Protein AF-A0A956WI44-F1 (afdb_monomer_lite)

Foldseek 3Di:
DDDDDDPDDDDDDDDDDDDDDDDDPPPDPPPDDPDPDVVLVVVLVVLVVLLVVLVVLLVLLVQLPDPDHPLVVVLVVLVVVLVVLVVVLVVLVPQAADAADFADQQWKADWDWDPPPQTKTWIDGVPWIWIWTFDDDPPPPDDPDDGGQTDTPGTFLLVRDDPPPDPVCSVVNRVLLVVQVSVLRVVQNVCVVVVHDDDDTDGPRLQFPQDPPRSGTAGNVRDDPVVVVSVVSSVVSVVVSVVSVVVSVVSNVVSVVSNVCNVVSVVSSVVSVVVSVVSVVD

Radius of gyration: 38.82 Å; chains: 1; bounding box: 103×48×83 Å

Secondary structure (DSSP, 8-state):
--------PPPPPP-PPPPPPPPPTT-----PPPPPPHHHHHHHHHHHHHHHHHHHHHHHHHHHHSSS-HHHHHHHHHHHHHHHHHHHHHHHHH-PPPPP-PPP-PBEEEEEEE-SSSPEEEEEETTEEEEEEE---TT-SSS--PPPPEEEEE--GGGG--TTS-HHHHHHHHHHHHHHHHHHHHHHHHHHHHTPPPPS--BGGGGGEEPTTTSSEE-TTS--HHHHHHHHHHHHHHHHHHHHHHHHHHHHHHHHHHHHHHHHHHHHHHHHHHHHHHHHH-

Sequence (282 aa):
MVWKRLFGKPEAPAETAPPAPQPDASGIVRRQRPAADPAMQQRLDTLRRRHAMAAYDLERAESARQPENPWQERIALLSNSLATIESDLQVLEVIPPLTPLPLPETLLTDVTVSLEEPVSVAFSIGPEPFHWEEEIDWDQRGGPVVRGQLRQISGDAAHLLPPDVPPDRRDALQRHLAESVTVLAADLRDRALEGEPLPAQITLADLARPCPVCGDWRDWLGHCAACAQRAWQRQNLRQEALRLEKEREDLEEDRSKWSERLTVARKRYADIEADLAAVETE

pLDDT: mean 87.0, std 17.96, range [32.28, 98.69]

Structure (mmCIF, N/CA/C/O backbone):
data_AF-A0A956WI44-F1
#
_entry.id   AF-A0A956WI44-F1
#
loop_
_atom_site.group_PDB
_atom_site.id
_atom_site.type_symbol
_atom_site.label_atom_id
_atom_site.label_alt_id
_atom_site.label_comp_id
_atom_site.label_asym_id
_atom_site.label_entity_id
_atom_site.label_seq_id
_atom_site.pdbx_PDB_ins_code
_atom_site.Cartn_x
_atom_site.Cartn_y
_atom_site.Cartn_z
_atom_site.occupancy
_atom_site.B_iso_or_equiv
_atom_site.auth_seq_id
_atom_site.auth_comp_id
_atom_site.auth_asym_id
_atom_site.auth_atom_id
_atom_site.pdbx_PDB_model_num
ATOM 1 N N . MET A 1 1 ? 31.338 3.127 -0.977 1.00 39.53 1 MET A N 1
ATOM 2 C CA . MET A 1 1 ? 32.287 3.323 -2.099 1.00 39.53 1 MET A CA 1
ATOM 3 C C . MET A 1 1 ? 31.667 4.371 -3.027 1.00 39.53 1 MET A C 1
ATOM 5 O O . MET A 1 1 ? 30.775 4.030 -3.777 1.00 39.53 1 MET A O 1
ATOM 9 N N . VAL A 1 2 ? 31.751 5.676 -2.749 1.00 33.22 2 VAL A N 1
ATOM 10 C CA . VAL A 1 2 ? 32.880 6.631 -2.875 1.00 33.22 2 VAL A CA 1
ATOM 11 C C . VAL A 1 2 ? 33.275 6.903 -4.335 1.00 33.22 2 VAL A C 1
ATOM 13 O O . VAL A 1 2 ? 34.301 6.427 -4.794 1.00 33.22 2 VAL A O 1
ATOM 16 N N . TRP A 1 3 ? 32.472 7.710 -5.038 1.00 32.28 3 TRP A N 1
ATOM 17 C CA . TRP A 1 3 ? 32.835 8.398 -6.289 1.00 32.28 3 TRP A CA 1
ATOM 18 C C . TRP A 1 3 ? 32.557 9.900 -6.121 1.00 32.28 3 TRP A C 1
ATOM 20 O O . TRP A 1 3 ? 31.538 10.426 -6.554 1.00 32.28 3 TRP A O 1
ATOM 30 N N . LYS A 1 4 ? 33.434 10.586 -5.383 1.00 41.66 4 LYS A N 1
ATOM 31 C CA . LYS A 1 4 ? 33.568 12.052 -5.344 1.00 41.66 4 LYS A CA 1
ATOM 32 C C . LYS A 1 4 ? 34.901 12.368 -4.664 1.00 41.66 4 LYS A C 1
ATOM 34 O O . LYS A 1 4 ? 35.093 11.935 -3.532 1.00 41.66 4 LYS A O 1
ATOM 39 N N . ARG A 1 5 ? 35.749 13.142 -5.357 1.00 46.59 5 ARG A N 1
ATOM 40 C CA . ARG A 1 5 ? 37.071 13.719 -4.990 1.00 46.59 5 ARG A CA 1
ATOM 41 C C . ARG A 1 5 ? 38.232 13.180 -5.832 1.00 46.59 5 ARG A C 1
ATOM 43 O O . ARG A 1 5 ? 39.034 12.407 -5.336 1.00 46.59 5 ARG A O 1
ATOM 50 N N . LEU A 1 6 ? 38.362 13.677 -7.061 1.00 40.09 6 LEU A N 1
ATOM 51 C CA . LEU A 1 6 ? 39.643 13.754 -7.780 1.00 40.09 6 LEU A CA 1
ATOM 52 C C . LEU A 1 6 ? 39.671 15.030 -8.648 1.00 40.09 6 LEU A C 1
ATOM 54 O O . LEU A 1 6 ? 39.832 14.978 -9.858 1.00 40.09 6 LEU A O 1
ATOM 58 N N . PHE A 1 7 ? 39.478 16.193 -8.020 1.00 48.03 7 PHE A N 1
ATOM 59 C CA . PHE A 1 7 ? 39.952 17.475 -8.555 1.00 48.03 7 PHE A CA 1
ATOM 60 C C . PHE A 1 7 ? 41.103 17.935 -7.661 1.00 48.03 7 PHE A C 1
ATOM 62 O O . PHE A 1 7 ? 40.906 18.667 -6.694 1.00 48.03 7 PHE A O 1
ATOM 69 N N . GLY A 1 8 ? 42.297 17.425 -7.956 1.00 33.78 8 GLY A N 1
ATOM 70 C CA . GLY A 1 8 ? 43.565 17.907 -7.424 1.00 33.78 8 GLY A CA 1
ATOM 71 C C . GLY A 1 8 ? 44.389 18.442 -8.587 1.00 33.78 8 GLY A C 1
ATOM 72 O O . GLY A 1 8 ? 44.705 17.696 -9.507 1.00 33.78 8 GLY A O 1
ATOM 73 N N . LYS A 1 9 ? 44.685 19.742 -8.561 1.00 39.50 9 LYS A N 1
ATOM 74 C CA . LYS A 1 9 ? 45.677 20.402 -9.421 1.00 39.50 9 LYS A CA 1
ATOM 75 C C . LYS A 1 9 ? 47.052 19.773 -9.141 1.00 39.50 9 LYS A C 1
ATOM 77 O O . LYS A 1 9 ? 47.469 19.845 -7.986 1.00 39.50 9 LYS A O 1
ATOM 82 N N . PRO A 1 10 ? 47.776 19.219 -10.127 1.00 40.53 10 PRO A N 1
ATOM 83 C CA . PRO A 1 10 ? 49.206 19.008 -9.988 1.00 40.53 10 PRO A CA 1
ATOM 84 C C . PRO A 1 10 ? 49.952 20.269 -10.440 1.00 40.53 10 PRO A C 1
ATOM 86 O O . PRO A 1 10 ? 49.678 20.827 -11.505 1.00 40.53 10 PRO A O 1
ATOM 89 N N . GLU A 1 11 ? 50.872 20.716 -9.591 1.00 37.88 11 GLU A N 1
ATOM 90 C CA . GLU A 1 11 ? 51.919 21.688 -9.895 1.00 37.88 11 GLU A CA 1
ATOM 91 C C . GLU A 1 11 ? 52.743 21.259 -11.116 1.00 37.88 11 GLU A C 1
ATOM 93 O O . GLU A 1 11 ? 52.997 20.075 -11.343 1.00 37.88 11 GLU A O 1
ATOM 98 N N . ALA A 1 12 ? 53.163 22.249 -11.900 1.00 44.47 12 ALA A N 1
ATOM 99 C CA . ALA A 1 12 ? 54.034 22.066 -13.049 1.00 44.47 12 ALA A CA 1
ATOM 100 C C . ALA A 1 12 ? 55.440 21.608 -12.615 1.00 44.47 12 ALA A C 1
ATOM 102 O O . ALA A 1 12 ? 56.047 22.268 -11.769 1.00 44.47 12 ALA A O 1
ATOM 103 N N . PRO A 1 13 ? 56.015 20.561 -13.231 1.00 40.16 13 PRO A N 1
ATOM 104 C CA . PRO A 1 13 ? 57.452 20.372 -13.246 1.00 40.16 13 PRO A CA 1
ATOM 105 C C . PRO A 1 13 ? 58.084 21.098 -14.442 1.00 40.16 13 PRO A C 1
ATOM 107 O O . PRO A 1 13 ? 57.502 21.219 -15.519 1.00 40.16 13 PRO A O 1
ATOM 110 N N . ALA A 1 14 ? 59.289 21.596 -14.185 1.00 40.00 14 ALA A N 1
ATOM 111 C CA . ALA A 1 14 ? 60.110 22.455 -15.021 1.00 40.00 14 ALA A CA 1
ATOM 112 C C . ALA A 1 14 ? 60.325 21.971 -16.468 1.00 40.00 14 ALA A C 1
ATOM 114 O O . ALA A 1 14 ? 60.536 20.785 -16.732 1.00 40.00 14 ALA A O 1
ATOM 115 N N . GLU A 1 15 ? 60.370 22.949 -17.377 1.00 43.41 15 GLU A N 1
ATOM 116 C CA . GLU A 1 15 ? 60.939 22.847 -18.720 1.00 43.41 15 GLU A CA 1
ATOM 117 C C . GLU A 1 15 ? 62.312 22.166 -18.681 1.00 43.41 15 GLU A C 1
ATOM 119 O O . GLU A 1 15 ? 63.287 22.696 -18.148 1.00 43.41 15 GLU A O 1
ATOM 124 N N . THR A 1 16 ? 62.399 20.990 -19.293 1.00 42.94 16 THR A N 1
ATOM 125 C CA . THR A 1 16 ? 63.667 20.410 -19.731 1.00 42.94 16 THR A CA 1
ATOM 126 C C . THR A 1 16 ? 63.788 20.666 -21.226 1.00 42.94 16 THR A C 1
ATOM 128 O O . THR A 1 16 ? 62.944 20.250 -22.018 1.00 42.94 16 THR A O 1
ATOM 131 N N . ALA A 1 17 ? 64.822 21.419 -21.603 1.00 49.59 17 ALA A N 1
ATOM 132 C CA . ALA A 1 17 ? 65.151 21.718 -22.989 1.00 49.59 17 ALA A CA 1
ATOM 133 C C . ALA A 1 17 ? 65.365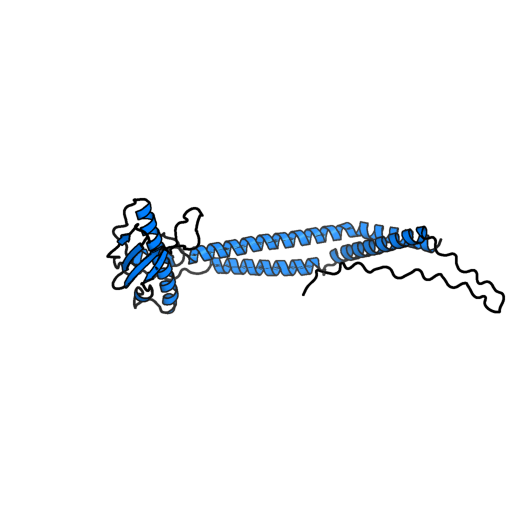 20.423 -23.803 1.00 49.59 17 ALA A C 1
ATOM 135 O O . ALA A 1 17 ? 65.888 19.443 -23.262 1.00 49.59 17 ALA A O 1
ATOM 136 N N . PRO A 1 18 ? 65.003 20.396 -25.099 1.00 51.50 18 PRO A N 1
ATOM 137 C CA . PRO A 1 18 ? 65.207 19.217 -25.929 1.00 51.50 18 PRO A CA 1
ATOM 138 C C . PRO A 1 18 ? 66.711 18.954 -26.140 1.00 51.50 18 PRO A C 1
ATOM 140 O O . PRO A 1 18 ? 67.470 19.901 -26.367 1.00 51.50 18 PRO A O 1
ATOM 143 N N . PRO A 1 19 ? 67.171 17.689 -26.101 1.00 53.22 19 PRO A N 1
ATOM 144 C CA . PRO A 1 19 ? 68.547 17.365 -26.450 1.00 53.22 19 PRO A CA 1
ATOM 145 C C . PRO A 1 19 ? 68.793 17.652 -27.938 1.00 53.22 19 PRO A C 1
ATOM 147 O O . PRO A 1 19 ? 67.982 17.308 -28.800 1.00 53.22 19 PRO A O 1
ATOM 150 N N . ALA A 1 20 ? 69.926 18.290 -28.233 1.00 49.19 20 ALA A N 1
ATOM 151 C CA . ALA A 1 20 ? 70.372 18.555 -29.595 1.00 49.19 20 ALA A CA 1
ATOM 152 C C . ALA A 1 20 ? 70.587 17.237 -30.374 1.00 49.19 20 ALA A C 1
ATOM 154 O O . ALA A 1 20 ? 71.066 16.258 -29.792 1.00 49.19 20 ALA A O 1
ATOM 155 N N . PRO A 1 21 ? 70.267 17.191 -31.680 1.00 47.66 21 PRO A N 1
ATOM 156 C CA . PRO A 1 21 ? 70.411 15.980 -32.478 1.00 47.66 21 PRO A CA 1
ATOM 157 C C . PRO A 1 21 ? 71.893 15.625 -32.654 1.00 47.66 21 PRO A C 1
ATOM 159 O O . PRO A 1 21 ? 72.680 16.433 -33.148 1.00 47.66 21 PRO A O 1
ATOM 162 N N . GLN A 1 22 ? 72.273 14.406 -32.264 1.00 53.75 22 GLN A N 1
ATOM 163 C CA . GLN A 1 22 ? 73.575 13.839 -32.612 1.00 53.75 22 GLN A CA 1
ATOM 164 C C . GLN A 1 22 ? 73.513 13.241 -34.027 1.00 53.75 22 GLN A C 1
ATOM 166 O O . GLN A 1 22 ? 72.543 12.552 -34.344 1.00 53.75 22 GLN A O 1
ATOM 171 N N . PRO A 1 23 ? 74.506 13.504 -34.893 1.00 44.75 23 PRO A N 1
ATOM 172 C CA . PRO A 1 23 ? 74.566 12.917 -36.224 1.00 44.75 23 PRO A CA 1
ATOM 173 C C . PRO A 1 23 ? 75.167 11.505 -36.192 1.00 44.75 23 PRO A C 1
ATOM 175 O O . PRO A 1 23 ? 76.233 11.280 -35.620 1.00 44.75 23 PRO A O 1
ATOM 178 N N . ASP A 1 24 ? 74.516 10.571 -36.882 1.00 50.56 24 ASP A N 1
ATOM 179 C CA . ASP A 1 24 ? 75.032 9.220 -37.096 1.00 50.56 24 ASP A CA 1
ATOM 180 C C . ASP A 1 24 ? 76.209 9.228 -38.093 1.00 50.56 24 ASP A C 1
ATOM 182 O O . ASP A 1 24 ? 76.214 9.956 -39.091 1.00 50.56 24 ASP A O 1
ATOM 186 N N . ALA A 1 25 ? 77.195 8.356 -37.858 1.00 53.28 25 ALA A N 1
ATOM 187 C CA . ALA A 1 25 ? 78.492 8.285 -38.547 1.00 53.28 25 ALA A CA 1
ATOM 188 C C . ALA A 1 25 ? 78.463 7.797 -40.017 1.00 53.28 25 ALA A C 1
ATOM 190 O O . ALA A 1 25 ? 79.443 7.246 -40.511 1.00 53.28 25 ALA A O 1
ATOM 191 N N . SER A 1 26 ? 77.357 7.978 -40.740 1.00 53.34 26 SER A N 1
ATOM 192 C CA . SER A 1 26 ? 77.214 7.522 -42.133 1.00 53.34 26 SER A CA 1
ATOM 193 C C . SER A 1 26 ? 76.735 8.593 -43.117 1.00 53.34 26 SER A C 1
ATOM 195 O O . SER A 1 26 ? 76.540 8.287 -44.288 1.00 53.34 26 SER A O 1
ATOM 197 N N . GLY A 1 27 ? 76.594 9.857 -42.700 1.00 46.53 27 GLY A N 1
ATOM 198 C CA . GLY A 1 27 ? 76.396 10.983 -43.629 1.00 46.53 27 GLY A CA 1
ATOM 199 C C . GLY A 1 27 ? 75.101 10.945 -44.456 1.00 46.53 27 GLY A C 1
ATOM 200 O O . GLY A 1 27 ? 74.913 11.782 -45.336 1.00 46.53 27 GLY A O 1
ATOM 201 N N . ILE A 1 28 ? 74.186 10.015 -44.171 1.00 48.41 28 ILE A N 1
ATOM 202 C CA . ILE A 1 28 ? 72.847 9.988 -44.754 1.00 48.41 28 ILE A CA 1
ATOM 203 C C . ILE A 1 28 ? 71.916 10.675 -43.763 1.00 48.41 28 ILE A C 1
ATOM 205 O O . ILE A 1 28 ? 71.497 10.090 -42.766 1.00 48.41 28 ILE A O 1
ATOM 209 N N . VAL A 1 29 ? 71.562 11.924 -44.058 1.00 43.19 29 VAL A N 1
ATOM 210 C CA . VAL A 1 29 ? 70.436 12.597 -43.408 1.00 43.19 29 VAL A CA 1
ATOM 211 C C . VAL A 1 29 ? 69.180 11.804 -43.769 1.00 43.19 29 VAL A C 1
ATOM 213 O O . VAL A 1 29 ? 68.603 11.990 -44.843 1.00 43.19 29 VAL A O 1
ATOM 216 N N . ARG A 1 30 ? 68.737 10.894 -42.891 1.00 47.59 30 ARG A N 1
ATOM 217 C CA . ARG A 1 30 ? 67.344 10.441 -42.922 1.00 47.59 30 ARG A CA 1
ATOM 218 C C . ARG A 1 30 ? 66.517 11.697 -42.711 1.00 47.59 30 ARG A C 1
ATOM 220 O O . ARG A 1 30 ? 66.486 12.230 -41.606 1.00 47.59 30 ARG A O 1
ATOM 227 N N . ARG A 1 31 ? 65.889 12.194 -43.781 1.00 46.81 31 ARG A N 1
ATOM 228 C CA . ARG A 1 31 ? 64.849 13.218 -43.679 1.00 46.81 31 ARG A CA 1
ATOM 229 C C . ARG A 1 31 ? 63.856 12.710 -42.637 1.00 46.81 31 ARG A C 1
ATOM 231 O O . ARG A 1 31 ? 63.133 11.750 -42.903 1.00 46.81 31 ARG A O 1
ATOM 238 N N . GLN A 1 32 ? 63.874 13.298 -41.441 1.00 48.62 32 GLN A N 1
ATOM 239 C CA . GLN A 1 32 ? 62.784 13.131 -40.495 1.00 48.62 32 GLN A CA 1
ATOM 240 C C . GLN A 1 32 ? 61.512 13.490 -41.260 1.00 48.62 32 GLN A C 1
ATOM 242 O O . GLN A 1 32 ? 61.452 14.536 -41.912 1.00 48.62 32 GLN A O 1
ATOM 247 N N . ARG A 1 33 ? 60.534 12.576 -41.246 1.00 48.84 33 ARG A N 1
ATOM 248 C CA . ARG A 1 33 ? 59.177 12.860 -41.718 1.00 48.84 33 ARG A CA 1
ATOM 249 C C . ARG A 1 33 ? 58.774 14.202 -41.089 1.00 48.84 33 ARG A C 1
ATOM 251 O O . ARG A 1 33 ? 58.969 14.333 -39.878 1.00 48.84 33 ARG A O 1
ATOM 258 N N . PRO A 1 34 ? 58.304 15.194 -41.866 1.00 52.97 34 PRO A N 1
ATOM 259 C CA . PRO A 1 34 ? 57.871 16.455 -41.282 1.00 52.97 34 PRO A CA 1
ATOM 260 C C . PRO A 1 34 ? 56.865 16.146 -40.170 1.00 52.97 34 PRO A C 1
ATOM 262 O O . PRO A 1 34 ? 56.029 15.253 -40.332 1.00 52.97 34 PRO A O 1
ATOM 265 N N . ALA A 1 35 ? 57.015 16.814 -39.023 1.00 56.31 35 ALA A N 1
ATOM 266 C CA . ALA A 1 35 ? 56.066 16.700 -37.924 1.00 56.31 35 ALA A CA 1
ATOM 267 C C . ALA A 1 35 ? 54.660 16.901 -38.500 1.00 56.31 35 ALA A C 1
ATOM 269 O O . ALA A 1 35 ? 54.445 17.854 -39.251 1.00 56.31 35 ALA A O 1
ATOM 270 N N . ALA A 1 36 ? 53.757 15.956 -38.228 1.00 61.78 36 ALA A N 1
ATOM 271 C CA . ALA A 1 36 ? 52.395 16.004 -38.735 1.00 61.78 36 ALA A CA 1
ATOM 272 C C . ALA A 1 36 ? 51.793 17.382 -38.437 1.00 61.78 36 ALA A C 1
ATOM 274 O O . ALA A 1 36 ? 51.925 17.884 -37.318 1.00 61.78 36 ALA A O 1
ATOM 275 N N . ASP A 1 37 ? 51.188 18.004 -39.450 1.00 76.31 37 ASP A N 1
ATOM 276 C CA . ASP A 1 37 ? 50.532 19.297 -39.294 1.00 76.31 37 ASP A CA 1
ATOM 277 C C . ASP A 1 37 ? 49.497 19.179 -38.156 1.00 76.31 37 ASP A C 1
ATOM 279 O O . ASP A 1 37 ? 48.573 18.361 -38.258 1.00 76.31 37 ASP A O 1
ATOM 283 N N . PRO A 1 38 ? 49.634 19.940 -37.052 1.00 80.81 38 PRO A N 1
ATOM 284 C CA . PRO A 1 38 ? 48.735 19.831 -35.908 1.00 80.81 38 PRO A CA 1
ATOM 285 C C . PRO A 1 38 ? 47.268 20.079 -36.288 1.00 80.81 38 PRO A C 1
ATOM 287 O O . PRO A 1 38 ? 46.377 19.50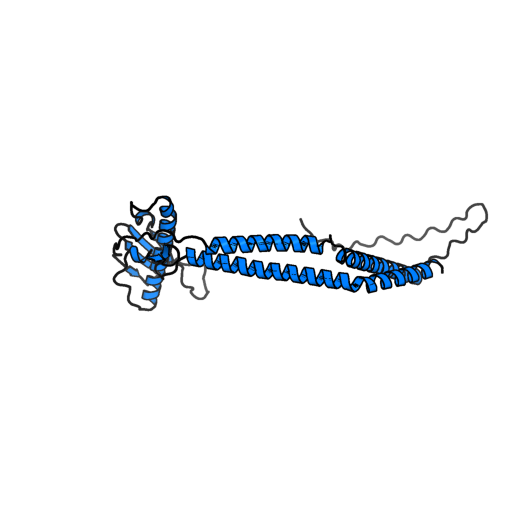7 -35.657 1.00 80.81 38 PRO A O 1
ATOM 290 N N . ALA A 1 39 ? 46.995 20.861 -37.339 1.00 82.56 39 ALA A N 1
ATOM 291 C CA . ALA A 1 39 ? 45.642 21.046 -37.863 1.00 82.56 39 ALA A CA 1
ATOM 292 C C . ALA A 1 39 ? 45.109 19.776 -38.555 1.00 82.56 39 ALA A C 1
ATOM 294 O O . ALA A 1 39 ? 43.953 19.391 -38.349 1.00 82.56 39 ALA A O 1
ATOM 295 N N . MET A 1 40 ? 45.956 19.077 -39.319 1.00 83.94 40 MET A N 1
ATOM 296 C CA . MET A 1 40 ? 45.611 17.797 -39.948 1.00 83.94 40 MET A CA 1
ATOM 297 C C . MET A 1 40 ? 45.344 16.717 -38.895 1.00 83.94 40 MET A C 1
ATOM 299 O O . MET A 1 40 ? 44.378 15.961 -38.996 1.00 83.94 40 MET A O 1
ATOM 303 N N . GLN A 1 41 ? 46.144 16.693 -37.830 1.00 84.75 41 GLN A N 1
ATOM 304 C CA . GLN A 1 41 ? 45.985 15.727 -36.747 1.00 84.75 41 GLN A CA 1
ATOM 305 C C . GLN A 1 41 ? 44.676 15.938 -35.967 1.00 84.75 41 GLN A C 1
ATOM 307 O O . GLN A 1 41 ? 43.949 14.981 -35.709 1.00 84.75 41 GLN A O 1
ATOM 312 N N . GLN A 1 42 ? 44.300 17.191 -35.689 1.00 88.00 42 GLN A N 1
ATOM 313 C CA . GLN A 1 42 ? 43.002 17.514 -35.080 1.00 88.00 42 GLN A CA 1
ATOM 314 C C . GLN A 1 42 ? 41.810 17.127 -35.970 1.00 88.00 42 GLN A C 1
ATOM 316 O O . GLN A 1 42 ? 40.779 16.656 -35.467 1.00 88.00 42 GLN A O 1
ATOM 321 N N . ARG A 1 43 ? 41.935 17.315 -37.292 1.00 88.06 43 ARG A N 1
ATOM 322 C CA . ARG A 1 43 ? 40.918 16.901 -38.270 1.00 88.06 43 ARG A CA 1
ATOM 323 C C . ARG A 1 43 ? 40.753 15.382 -38.275 1.00 88.06 43 ARG A C 1
ATOM 325 O O . ARG A 1 43 ? 39.623 14.902 -38.174 1.00 88.06 43 ARG A O 1
ATOM 332 N N . LEU A 1 44 ? 41.860 14.644 -38.308 1.00 90.44 44 LEU A N 1
ATOM 333 C CA . LEU A 1 44 ? 41.878 13.182 -38.261 1.00 90.44 44 LEU A CA 1
ATOM 334 C C . LEU A 1 44 ? 41.257 12.644 -36.964 1.00 90.44 44 LEU A C 1
ATOM 336 O O . LEU A 1 44 ? 40.395 11.770 -37.005 1.00 90.44 44 LEU A O 1
ATOM 340 N N . ASP A 1 45 ? 41.614 13.210 -35.810 1.00 92.31 45 ASP A N 1
ATOM 341 C CA . ASP A 1 45 ? 41.046 12.803 -34.519 1.00 92.31 45 ASP A CA 1
ATOM 342 C C . ASP A 1 45 ? 39.539 13.075 -34.438 1.00 92.31 45 ASP A C 1
ATOM 344 O O . ASP A 1 45 ? 38.775 12.289 -33.873 1.00 92.31 45 ASP A O 1
ATOM 348 N N . THR A 1 46 ? 39.081 14.177 -35.035 1.00 93.81 46 THR A N 1
ATOM 349 C CA . THR A 1 46 ? 37.651 14.489 -35.132 1.00 93.81 46 THR A CA 1
ATOM 350 C C . THR A 1 46 ? 36.916 13.488 -36.019 1.00 93.81 46 THR A C 1
ATOM 352 O O . THR A 1 46 ? 35.838 13.026 -35.638 1.00 93.81 46 THR A O 1
ATOM 355 N N . LEU A 1 47 ? 37.491 13.111 -37.165 1.00 93.69 47 LEU A N 1
ATOM 356 C CA . LEU A 1 47 ? 36.920 12.087 -38.043 1.00 93.69 47 LEU A CA 1
ATOM 357 C C . LEU A 1 47 ? 36.873 10.718 -37.361 1.00 93.69 47 LEU A C 1
ATOM 359 O O . LEU A 1 47 ? 35.839 10.061 -37.408 1.00 93.69 47 LEU A O 1
ATOM 363 N N . ARG A 1 48 ? 37.922 10.329 -36.628 1.00 94.44 48 ARG A N 1
ATOM 364 C CA . ARG A 1 48 ? 37.946 9.080 -35.846 1.00 94.44 48 ARG A CA 1
ATOM 365 C C . ARG A 1 48 ? 36.858 9.035 -34.777 1.00 94.44 48 ARG A C 1
ATOM 367 O O . ARG A 1 48 ? 36.176 8.022 -34.642 1.00 94.44 48 ARG A O 1
ATOM 374 N N . ARG A 1 49 ? 36.640 10.138 -34.048 1.00 95.88 49 ARG A N 1
ATOM 375 C CA . ARG A 1 49 ? 35.524 10.240 -33.088 1.00 95.88 49 ARG A CA 1
ATOM 376 C C . ARG A 1 49 ? 34.170 10.083 -33.779 1.00 95.88 49 ARG A C 1
ATOM 378 O O . ARG A 1 49 ? 33.326 9.334 -33.298 1.00 95.88 49 ARG A O 1
ATOM 385 N N . ARG A 1 50 ? 33.971 10.758 -34.915 1.00 96.94 50 ARG A N 1
ATOM 386 C CA . ARG A 1 50 ? 32.733 10.654 -35.705 1.00 96.94 50 ARG A CA 1
ATOM 387 C C . ARG A 1 50 ? 32.515 9.240 -36.246 1.00 96.94 50 ARG A C 1
ATOM 389 O O . ARG A 1 50 ? 31.388 8.764 -36.203 1.00 96.94 50 ARG A O 1
ATOM 396 N N . HIS A 1 51 ? 33.573 8.569 -36.692 1.00 97.00 51 HIS A N 1
ATOM 397 C CA . HIS A 1 51 ? 33.528 7.178 -37.137 1.00 97.00 51 HIS A CA 1
ATOM 398 C C . HIS A 1 51 ? 33.109 6.239 -36.004 1.00 97.00 51 HIS A C 1
ATOM 400 O O . HIS A 1 51 ? 32.202 5.439 -36.190 1.00 97.00 51 HIS A O 1
ATOM 406 N N . ALA A 1 52 ? 33.695 6.381 -34.810 1.00 96.75 52 ALA A N 1
ATOM 407 C CA . ALA A 1 52 ? 33.306 5.578 -33.650 1.00 96.75 52 ALA A CA 1
ATOM 408 C C . ALA A 1 52 ? 31.824 5.772 -33.274 1.00 96.75 52 ALA A C 1
ATOM 410 O O . ALA A 1 52 ? 31.127 4.799 -33.001 1.00 96.75 52 ALA A O 1
ATOM 411 N N . MET A 1 53 ? 31.322 7.012 -33.314 1.00 97.00 53 MET A N 1
ATOM 412 C CA . MET A 1 53 ? 29.898 7.288 -33.085 1.00 97.00 53 MET A CA 1
ATOM 413 C C . MET A 1 53 ? 29.004 6.680 -34.174 1.00 97.00 53 MET A C 1
ATOM 415 O O . MET A 1 53 ? 27.980 6.086 -33.857 1.00 97.00 53 MET A O 1
ATOM 419 N N . ALA A 1 54 ? 29.388 6.794 -35.449 1.00 96.94 54 ALA A N 1
ATOM 420 C CA . ALA A 1 54 ? 28.619 6.230 -36.558 1.00 96.94 54 ALA A CA 1
ATOM 421 C C . ALA A 1 54 ? 28.601 4.694 -36.538 1.00 96.94 54 ALA A C 1
ATOM 423 O O . ALA A 1 54 ? 27.568 4.100 -36.837 1.00 96.94 54 ALA A O 1
ATOM 424 N N . ALA A 1 55 ? 29.713 4.063 -36.145 1.00 97.62 55 ALA A N 1
ATOM 425 C CA . ALA A 1 55 ? 29.796 2.621 -35.935 1.00 97.62 55 ALA A CA 1
ATOM 426 C C . ALA A 1 55 ? 28.836 2.170 -34.826 1.00 97.62 55 ALA A C 1
ATOM 428 O O . ALA A 1 55 ? 28.064 1.237 -35.025 1.00 97.62 55 ALA A O 1
ATOM 429 N N . TYR A 1 56 ? 28.830 2.881 -33.692 1.00 97.12 56 TYR A N 1
ATOM 430 C CA . TYR A 1 56 ? 27.902 2.619 -32.592 1.00 97.12 56 TYR A CA 1
ATOM 431 C C . TYR A 1 56 ? 26.435 2.765 -33.025 1.00 97.12 56 TYR A C 1
ATOM 433 O O . TYR A 1 56 ? 25.619 1.885 -32.762 1.00 97.12 56 TYR A O 1
ATOM 441 N N . ASP A 1 57 ? 26.089 3.849 -33.723 1.00 97.00 57 ASP A N 1
ATOM 442 C CA . ASP A 1 57 ? 24.723 4.074 -34.209 1.00 97.00 57 ASP A CA 1
ATOM 443 C C . ASP A 1 57 ? 24.272 2.970 -35.181 1.00 97.00 57 ASP A C 1
ATOM 445 O O . ASP A 1 57 ? 23.119 2.532 -35.130 1.00 97.00 57 ASP A O 1
ATOM 449 N N . LEU A 1 58 ? 25.174 2.517 -36.061 1.00 97.62 58 LEU A N 1
ATOM 450 C CA . LEU A 1 58 ? 24.926 1.411 -36.982 1.00 97.62 58 LEU A CA 1
ATOM 451 C C . LEU A 1 58 ? 24.690 0.102 -36.223 1.00 97.62 58 LEU A C 1
ATOM 453 O O . LEU A 1 58 ? 23.672 -0.546 -36.453 1.00 97.62 58 LEU A O 1
ATOM 457 N N . GLU A 1 59 ? 25.569 -0.240 -35.282 1.00 97.31 59 GLU A N 1
ATOM 458 C CA . GLU A 1 59 ? 25.441 -1.433 -34.441 1.00 97.31 59 GLU A CA 1
ATOM 459 C C . GLU A 1 59 ? 24.103 -1.446 -33.684 1.00 97.31 59 GLU A C 1
ATOM 461 O O . GLU A 1 59 ? 23.377 -2.443 -33.699 1.00 97.31 59 GLU A O 1
ATOM 466 N N . ARG A 1 60 ? 23.717 -0.317 -33.072 1.00 97.31 60 ARG A N 1
ATOM 467 C CA . ARG A 1 60 ? 22.434 -0.189 -32.360 1.00 97.31 60 ARG A CA 1
ATOM 468 C C . ARG A 1 60 ? 21.240 -0.347 -33.294 1.00 97.31 60 ARG A C 1
ATOM 470 O O . ARG A 1 60 ? 20.287 -1.041 -32.938 1.00 97.31 60 ARG A O 1
ATOM 477 N N . ALA A 1 61 ? 21.282 0.266 -34.475 1.00 97.44 61 ALA A N 1
ATOM 478 C CA . ALA A 1 61 ? 20.212 0.153 -35.460 1.00 97.44 61 ALA A CA 1
ATOM 479 C C . ALA A 1 61 ? 20.079 -1.271 -36.029 1.00 97.44 61 ALA A C 1
ATOM 481 O O . ALA A 1 61 ? 18.965 -1.732 -36.284 1.00 97.44 61 ALA A O 1
ATOM 482 N N . GLU A 1 62 ? 21.194 -1.983 -36.206 1.00 97.25 62 GLU A N 1
ATOM 483 C CA . GLU A 1 62 ? 21.198 -3.383 -36.640 1.00 97.25 62 GLU A CA 1
ATOM 484 C C . GLU A 1 62 ? 20.667 -4.310 -35.553 1.00 97.25 62 GLU A C 1
ATOM 486 O O . GLU A 1 62 ? 19.781 -5.119 -35.831 1.00 97.25 62 GLU A O 1
ATOM 491 N N . SER A 1 63 ? 21.125 -4.140 -34.311 1.00 96.69 63 SER A N 1
ATOM 492 C CA . SER A 1 63 ? 20.627 -4.893 -33.158 1.00 96.69 63 SER A CA 1
ATOM 493 C C . SER A 1 63 ? 19.113 -4.731 -32.989 1.00 96.69 63 SER A C 1
ATOM 495 O O . SER A 1 63 ? 18.406 -5.722 -32.840 1.00 96.69 63 SER A O 1
ATOM 497 N N . ALA A 1 64 ? 18.574 -3.514 -33.121 1.00 96.81 64 ALA A N 1
ATOM 498 C CA . ALA A 1 64 ? 17.136 -3.258 -32.987 1.00 96.81 64 ALA A CA 1
ATOM 499 C C . ALA A 1 64 ? 16.254 -4.010 -34.012 1.00 96.81 64 ALA A C 1
ATOM 501 O O . ALA A 1 64 ? 15.059 -4.212 -33.770 1.00 96.81 64 ALA A O 1
ATOM 502 N N . ARG A 1 65 ? 16.826 -4.426 -35.154 1.00 95.31 65 ARG A N 1
ATOM 503 C CA . ARG A 1 65 ? 16.143 -5.224 -36.189 1.00 95.31 65 ARG A CA 1
ATOM 504 C C . ARG A 1 65 ? 16.240 -6.728 -35.981 1.00 95.31 65 ARG A C 1
ATOM 506 O O . ARG A 1 65 ? 15.480 -7.462 -36.612 1.00 95.31 65 ARG A O 1
ATOM 513 N N . GLN A 1 66 ? 17.177 -7.187 -35.161 1.00 95.12 66 GLN A N 1
ATOM 514 C CA . GLN A 1 66 ? 17.305 -8.607 -34.865 1.00 95.12 66 GLN A CA 1
ATOM 515 C C . GLN A 1 66 ? 16.112 -9.065 -34.012 1.00 95.12 66 GLN A C 1
ATOM 517 O O . GLN A 1 66 ? 15.628 -8.288 -33.187 1.00 95.12 66 GLN A O 1
ATOM 522 N N . PRO A 1 67 ? 15.606 -10.295 -34.209 1.00 91.81 67 PRO A N 1
ATOM 523 C CA . PRO A 1 67 ? 14.504 -10.823 -33.405 1.00 91.81 67 PRO A CA 1
ATOM 524 C C . PRO A 1 67 ? 14.901 -10.971 -31.930 1.00 91.81 67 PRO A C 1
ATOM 526 O O . PRO A 1 67 ? 14.119 -10.637 -31.046 1.00 91.81 67 PRO A O 1
ATOM 529 N N . GLU A 1 68 ? 16.136 -11.400 -31.678 1.00 94.50 68 GLU A N 1
ATOM 530 C CA . GLU A 1 68 ? 16.748 -11.463 -30.353 1.00 94.50 68 GLU A CA 1
ATOM 531 C C . GLU A 1 68 ? 17.637 -10.232 -30.181 1.00 94.50 68 GLU A C 1
ATOM 533 O O . GLU A 1 68 ? 18.649 -10.082 -30.864 1.00 94.50 68 GLU A O 1
ATOM 538 N N . ASN A 1 69 ? 17.215 -9.298 -29.331 1.00 96.31 69 ASN A N 1
ATOM 539 C CA . ASN A 1 69 ? 17.955 -8.070 -29.075 1.00 96.31 69 ASN A CA 1
ATOM 540 C C . ASN A 1 69 ? 17.717 -7.565 -27.641 1.00 96.31 69 ASN A C 1
ATOM 542 O O . ASN A 1 69 ? 16.731 -7.958 -27.008 1.00 96.31 69 ASN A O 1
ATOM 546 N N . PRO A 1 70 ? 18.551 -6.633 -27.141 1.00 95.94 70 PRO A N 1
ATOM 547 C CA . PRO A 1 70 ? 18.463 -6.169 -25.756 1.00 95.94 70 PRO A CA 1
ATOM 548 C C . PRO A 1 70 ? 17.129 -5.502 -25.384 1.00 95.94 70 PRO A C 1
ATOM 550 O O . PRO A 1 70 ? 16.706 -5.575 -24.231 1.00 95.94 70 PRO A O 1
A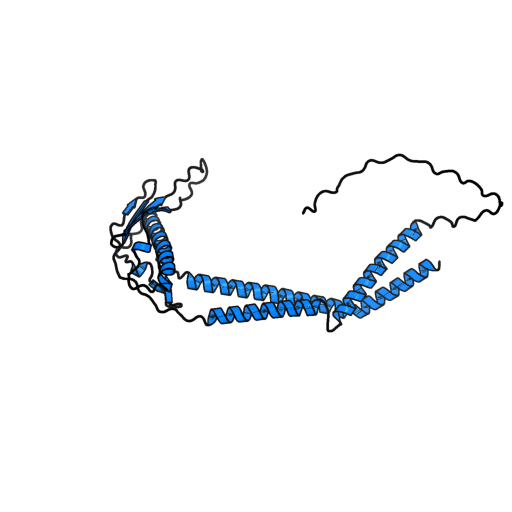TOM 553 N N . TRP A 1 71 ? 16.448 -4.845 -26.333 1.00 97.88 71 TRP A N 1
ATOM 554 C CA . TRP A 1 71 ? 15.125 -4.262 -26.079 1.00 97.88 71 TRP A CA 1
ATOM 555 C C . TRP A 1 71 ? 14.078 -5.355 -25.891 1.00 97.88 71 TRP A C 1
ATOM 557 O O . TRP A 1 71 ? 13.307 -5.290 -24.941 1.00 97.88 71 TRP A O 1
ATOM 567 N N . GLN A 1 72 ? 14.076 -6.370 -26.758 1.00 97.62 72 GLN A N 1
ATOM 568 C CA . GLN A 1 72 ? 13.143 -7.496 -26.683 1.00 97.62 72 GLN A CA 1
ATOM 569 C C . GLN A 1 72 ? 13.342 -8.311 -25.402 1.00 97.62 72 GLN A C 1
ATOM 571 O O . GLN A 1 72 ? 12.366 -8.638 -24.732 1.00 97.62 72 GLN A O 1
ATOM 576 N N . GLU A 1 73 ? 14.590 -8.554 -24.992 1.00 97.56 73 GLU A N 1
ATOM 577 C CA . GLU A 1 73 ? 14.898 -9.184 -23.702 1.00 97.56 73 GLU A CA 1
ATOM 578 C C . GLU A 1 73 ? 14.309 -8.388 -22.530 1.00 97.56 73 GLU A C 1
ATOM 580 O O . GLU A 1 73 ? 13.640 -8.942 -21.654 1.00 97.56 73 GLU A O 1
ATOM 585 N N . ARG A 1 74 ? 14.503 -7.064 -22.524 1.00 98.00 74 ARG A N 1
ATOM 586 C CA . ARG A 1 74 ? 13.970 -6.202 -21.466 1.00 98.00 74 ARG A CA 1
ATOM 587 C C . ARG A 1 74 ? 12.440 -6.135 -21.489 1.00 98.00 74 ARG A C 1
ATOM 589 O O . ARG A 1 74 ? 11.828 -6.217 -20.427 1.00 98.00 74 ARG A O 1
ATOM 596 N N . ILE A 1 75 ? 11.823 -6.038 -22.666 1.00 98.19 75 ILE A N 1
ATOM 597 C CA . ILE A 1 75 ? 10.363 -6.062 -22.851 1.00 98.19 75 ILE A CA 1
ATOM 598 C C . ILE A 1 75 ? 9.771 -7.378 -22.333 1.00 98.19 75 ILE A C 1
ATOM 600 O O . ILE A 1 75 ? 8.730 -7.358 -21.671 1.00 98.19 75 ILE A O 1
ATOM 604 N N . ALA A 1 76 ? 10.434 -8.511 -22.574 1.00 97.81 76 ALA A N 1
ATOM 605 C CA . ALA A 1 76 ? 10.006 -9.808 -22.057 1.00 97.81 76 ALA A CA 1
ATOM 606 C C . ALA A 1 76 ? 10.039 -9.843 -20.519 1.00 97.81 76 ALA A C 1
ATOM 608 O O . ALA A 1 76 ? 9.076 -10.290 -19.895 1.00 97.81 76 ALA A O 1
ATOM 609 N N . LEU A 1 77 ? 11.092 -9.300 -19.894 1.00 98.31 77 LEU A N 1
ATOM 610 C CA . LEU A 1 77 ? 11.164 -9.176 -18.433 1.00 98.31 77 LEU A CA 1
ATOM 611 C C . LEU A 1 77 ? 10.031 -8.306 -17.872 1.00 98.31 77 LEU A C 1
ATOM 613 O O . LEU A 1 77 ? 9.382 -8.705 -16.908 1.00 98.31 77 LEU A O 1
ATOM 617 N N . LEU A 1 78 ? 9.763 -7.148 -18.483 1.00 98.38 78 LEU A N 1
ATOM 618 C CA . LEU A 1 78 ? 8.665 -6.270 -18.063 1.00 98.38 78 LEU A CA 1
ATOM 619 C C . LEU A 1 78 ? 7.301 -6.948 -18.226 1.00 98.38 78 LEU A C 1
ATOM 621 O O . LEU A 1 78 ? 6.449 -6.826 -17.352 1.00 98.38 78 LEU A O 1
ATOM 625 N N . SER A 1 79 ? 7.111 -7.706 -19.306 1.00 98.38 79 SER A N 1
ATOM 626 C CA . SER A 1 79 ? 5.870 -8.446 -19.556 1.00 98.38 79 SER A CA 1
ATOM 627 C C . SER A 1 79 ? 5.640 -9.547 -18.516 1.00 98.38 79 SER A C 1
ATOM 629 O O . SER A 1 79 ? 4.518 -9.714 -18.048 1.00 98.38 79 SER A O 1
ATOM 631 N N . ASN A 1 80 ? 6.696 -10.242 -18.084 1.00 98.50 80 ASN A N 1
ATOM 632 C CA . ASN A 1 80 ? 6.605 -11.227 -17.000 1.00 98.50 80 ASN A CA 1
ATOM 633 C C . ASN A 1 80 ? 6.254 -10.574 -15.652 1.00 98.50 80 ASN A C 1
ATOM 635 O O . ASN A 1 80 ? 5.432 -11.100 -14.899 1.00 98.50 80 ASN A O 1
ATOM 639 N N . SER A 1 81 ? 6.847 -9.414 -15.350 1.00 98.50 81 SER A N 1
ATOM 640 C CA . SER A 1 81 ? 6.498 -8.641 -14.152 1.00 98.50 81 SER A CA 1
ATOM 641 C C . SER A 1 81 ? 5.042 -8.169 -14.181 1.00 98.50 81 SER A C 1
ATOM 643 O O . SER A 1 81 ? 4.345 -8.298 -13.178 1.00 98.50 81 SER A O 1
ATOM 645 N N . LEU A 1 82 ? 4.557 -7.683 -15.329 1.00 98.69 82 LEU A N 1
ATOM 646 C CA . LEU A 1 82 ? 3.155 -7.294 -15.512 1.00 98.69 82 LEU A CA 1
ATOM 647 C C . LEU A 1 82 ? 2.206 -8.478 -15.291 1.00 98.69 82 LEU A C 1
ATOM 649 O O . LEU A 1 82 ? 1.264 -8.355 -14.515 1.00 98.69 82 LEU A O 1
ATOM 653 N N . ALA A 1 83 ? 2.505 -9.645 -15.868 1.00 98.44 83 ALA A N 1
ATOM 654 C CA . ALA A 1 83 ? 1.713 -10.858 -15.654 1.00 98.44 83 ALA A CA 1
ATOM 655 C C . ALA A 1 83 ? 1.666 -11.284 -14.172 1.00 98.44 83 ALA A C 1
ATOM 657 O O . ALA A 1 83 ? 0.646 -11.775 -13.688 1.00 98.44 83 ALA A O 1
ATOM 658 N N . THR A 1 84 ? 2.756 -11.062 -13.429 1.00 98.44 84 THR A N 1
ATOM 659 C CA . THR A 1 84 ? 2.800 -11.322 -11.980 1.00 98.44 84 THR A CA 1
ATOM 660 C C . THR A 1 84 ? 1.875 -10.364 -11.226 1.00 98.44 84 THR A C 1
ATOM 662 O O . THR A 1 84 ? 1.074 -10.805 -10.408 1.00 98.44 84 THR A O 1
ATOM 665 N N . ILE A 1 85 ? 1.914 -9.069 -11.553 1.00 98.44 85 ILE A N 1
ATOM 666 C CA . ILE A 1 85 ? 1.028 -8.060 -10.952 1.00 98.44 85 ILE A CA 1
ATOM 667 C C . ILE A 1 85 ? -0.447 -8.349 -11.261 1.00 98.44 85 ILE A C 1
ATOM 669 O O . ILE A 1 85 ? -1.297 -8.211 -10.381 1.00 98.44 85 ILE A O 1
ATOM 673 N N . GLU A 1 86 ? -0.767 -8.766 -12.486 1.00 98.12 86 GLU A N 1
ATOM 674 C CA . GLU A 1 86 ? -2.126 -9.170 -12.864 1.00 98.12 86 GLU A CA 1
ATOM 675 C C . GLU A 1 86 ? -2.611 -10.364 -12.035 1.00 98.12 86 GLU A C 1
ATOM 677 O O . GLU A 1 86 ? -3.733 -10.343 -11.524 1.00 98.12 86 GLU A O 1
ATOM 682 N N . SER A 1 87 ? -1.758 -11.374 -11.842 1.00 97.88 87 SER A N 1
ATOM 683 C CA . SER A 1 87 ? -2.049 -12.510 -10.963 1.00 97.88 87 SER A CA 1
ATOM 684 C C . SER A 1 87 ? -2.294 -12.058 -9.519 1.00 97.88 87 SER A C 1
ATOM 686 O O . SER A 1 87 ? -3.275 -12.471 -8.901 1.00 97.88 87 SER A O 1
ATOM 688 N N . ASP A 1 88 ? -1.456 -11.172 -8.979 1.00 97.75 88 ASP A N 1
ATOM 689 C CA . ASP A 1 88 ? -1.612 -10.656 -7.614 1.00 97.75 88 ASP A CA 1
ATOM 690 C C . ASP A 1 88 ? -2.918 -9.864 -7.445 1.00 97.75 88 ASP A C 1
ATOM 692 O O . ASP A 1 88 ? -3.621 -10.009 -6.440 1.00 97.75 88 ASP A O 1
ATOM 696 N N . LEU A 1 89 ? -3.294 -9.061 -8.445 1.00 97.38 89 LEU A N 1
ATOM 697 C CA . LEU A 1 89 ? -4.575 -8.355 -8.466 1.00 97.38 89 LEU A CA 1
ATOM 698 C C . LEU A 1 89 ? -5.759 -9.329 -8.445 1.00 97.38 89 LEU A C 1
ATOM 700 O O . LEU A 1 89 ? -6.692 -9.121 -7.668 1.00 97.38 89 LEU A O 1
ATOM 704 N N . GLN A 1 90 ? -5.707 -10.403 -9.237 1.00 96.12 90 GLN A N 1
ATOM 705 C CA . GLN A 1 90 ? -6.745 -11.438 -9.238 1.00 96.12 90 GLN A CA 1
ATOM 706 C C . GLN A 1 90 ? -6.851 -12.128 -7.874 1.00 96.12 90 GLN A C 1
ATOM 708 O O . GLN A 1 90 ? -7.955 -12.303 -7.357 1.00 96.12 90 GLN A O 1
ATOM 713 N N . VAL A 1 91 ? -5.719 -12.458 -7.243 1.00 95.88 91 VAL A N 1
ATOM 714 C CA . VAL A 1 91 ? -5.706 -13.047 -5.895 1.00 95.88 91 VAL A CA 1
ATOM 715 C C . VAL A 1 91 ? -6.411 -12.130 -4.894 1.00 95.88 91 VAL A C 1
ATOM 717 O O . VAL A 1 91 ? -7.233 -12.610 -4.115 1.00 95.88 91 VAL A O 1
ATOM 720 N N . LEU A 1 92 ? -6.163 -10.816 -4.939 1.00 93.56 92 LEU A N 1
ATOM 721 C CA . LEU A 1 92 ? -6.802 -9.844 -4.040 1.00 93.56 92 LEU A CA 1
ATOM 722 C C . LEU A 1 92 ? -8.319 -9.717 -4.230 1.00 93.56 92 LEU A C 1
ATOM 724 O O . LEU A 1 92 ? -9.025 -9.365 -3.279 1.00 93.56 92 LEU A O 1
ATOM 728 N N . GLU A 1 93 ? -8.824 -9.951 -5.439 1.00 88.50 93 GLU A N 1
ATOM 729 C CA . GLU A 1 93 ? -10.254 -9.855 -5.753 1.00 88.50 93 GLU A CA 1
ATOM 730 C C . GLU A 1 93 ? -11.049 -11.076 -5.281 1.00 88.50 93 GLU A C 1
ATOM 732 O O . GLU A 1 93 ? -12.222 -10.937 -4.939 1.00 88.50 93 GLU A O 1
ATOM 737 N N . VAL A 1 94 ? -10.408 -12.245 -5.188 1.00 91.12 94 VAL A N 1
ATOM 738 C CA . VAL A 1 94 ? -11.074 -13.522 -4.874 1.00 91.12 94 VAL A CA 1
ATOM 739 C C . VAL A 1 94 ? -10.941 -13.918 -3.394 1.00 91.12 94 VAL A C 1
ATOM 741 O O . VAL A 1 94 ? -11.484 -14.940 -2.982 1.00 91.12 94 VAL A O 1
ATOM 744 N N . ILE A 1 95 ? -10.275 -13.115 -2.550 1.00 88.62 95 ILE A N 1
ATOM 745 C CA . ILE A 1 95 ? -10.147 -13.416 -1.112 1.00 88.62 95 ILE A CA 1
ATOM 746 C C . ILE A 1 95 ? -11.544 -13.489 -0.467 1.00 88.62 95 ILE A C 1
ATOM 748 O O . ILE A 1 95 ? -12.211 -12.447 -0.373 1.00 88.62 95 ILE A O 1
ATOM 752 N N . PRO A 1 96 ? -11.973 -14.670 0.024 1.00 90.19 96 PRO A N 1
ATOM 753 C CA . PRO A 1 96 ? -13.291 -14.828 0.616 1.00 90.19 96 PRO A CA 1
ATOM 754 C C . PRO A 1 96 ? -13.413 -14.002 1.903 1.00 90.19 96 PRO A C 1
ATOM 756 O O . PRO A 1 96 ? -12.417 -13.802 2.609 1.00 90.19 96 PRO A O 1
ATOM 759 N N . PRO A 1 97 ? -14.620 -13.509 2.229 1.00 91.38 97 PRO A N 1
ATOM 760 C CA . PRO A 1 97 ? -14.850 -12.856 3.505 1.00 91.38 97 PRO A CA 1
ATOM 761 C C . PRO A 1 97 ? -14.665 -13.858 4.647 1.00 91.38 97 PRO A C 1
ATOM 763 O O . PRO A 1 97 ? -15.020 -15.033 4.536 1.00 91.38 97 PRO A O 1
ATOM 766 N N . LEU A 1 98 ? -14.119 -13.373 5.757 1.00 90.88 98 LEU A N 1
ATOM 767 C CA . LEU A 1 98 ? -14.037 -14.124 7.000 1.00 90.88 98 LEU A CA 1
ATOM 768 C C . LEU A 1 98 ? -15.435 -14.309 7.594 1.00 90.88 98 LEU A C 1
ATOM 770 O O . LEU A 1 98 ? -16.338 -13.501 7.370 1.00 90.88 98 LEU A O 1
ATOM 774 N N . THR A 1 99 ? -15.602 -15.348 8.409 1.00 91.50 99 THR A N 1
ATOM 775 C CA . THR A 1 99 ? -16.804 -15.493 9.231 1.00 91.50 99 THR A CA 1
ATOM 776 C C . THR A 1 99 ? -16.869 -14.331 10.232 1.00 91.50 99 THR A C 1
ATOM 778 O O . THR A 1 99 ? -15.918 -14.156 11.005 1.00 91.50 99 THR A O 1
ATOM 781 N N . PRO A 1 100 ? -17.958 -13.538 10.241 1.00 90.81 100 PRO A N 1
ATOM 782 C CA . PRO A 1 100 ? -18.145 -12.464 11.208 1.00 90.81 100 PRO A CA 1
ATOM 783 C C . PRO A 1 100 ? -18.091 -12.985 12.645 1.00 90.81 100 PRO A C 1
ATOM 785 O O . PRO A 1 100 ? -18.744 -13.976 12.969 1.00 90.81 100 PRO A O 1
ATOM 788 N N . LEU A 1 101 ? -17.354 -12.284 13.506 1.00 90.94 101 LEU A N 1
ATOM 789 C CA . LEU A 1 101 ? -17.286 -12.566 14.938 1.00 90.94 101 LEU A CA 1
ATOM 790 C C . LEU A 1 101 ? -17.812 -11.348 15.712 1.00 90.94 101 LEU A C 1
ATOM 792 O O . LEU A 1 101 ? -17.053 -10.391 15.894 1.00 90.94 101 LEU A O 1
ATOM 796 N N . PRO A 1 102 ? -19.100 -11.331 16.104 1.00 91.19 102 PRO A N 1
ATOM 797 C CA . PRO A 1 102 ? -19.647 -10.253 16.918 1.00 91.19 102 PRO A CA 1
ATOM 798 C C . PRO A 1 102 ? -19.092 -10.324 18.346 1.00 91.19 102 PRO A C 1
ATOM 800 O O . PRO A 1 102 ? -18.945 -11.410 18.904 1.00 91.19 102 PRO A O 1
ATOM 803 N N . LEU A 1 103 ? -18.801 -9.165 18.935 1.00 93.94 103 LEU A N 1
ATOM 804 C CA . LEU A 1 103 ? -18.427 -9.047 20.346 1.00 93.94 103 LEU A CA 1
ATOM 805 C C . LEU A 1 103 ? -19.662 -8.810 21.230 1.00 93.94 103 LEU A C 1
ATOM 807 O O . LEU A 1 103 ? -20.695 -8.370 20.721 1.00 93.94 103 LEU A O 1
ATOM 811 N N . PRO A 1 104 ? -19.581 -9.091 22.545 1.00 94.31 104 PRO A N 1
ATOM 812 C CA . PRO A 1 104 ? -20.685 -8.832 23.464 1.00 94.31 104 PRO A CA 1
ATOM 813 C C . PRO A 1 104 ? -20.972 -7.332 23.621 1.00 94.31 104 PRO A C 1
ATOM 815 O O . PRO A 1 104 ? -20.074 -6.494 23.539 1.00 94.31 104 PRO A O 1
ATOM 818 N N . GLU A 1 105 ? -22.223 -6.995 23.937 1.00 95.38 105 GLU A N 1
ATOM 819 C CA . GLU A 1 105 ? -22.694 -5.620 24.185 1.00 95.38 105 GLU A CA 1
ATOM 820 C C . GLU A 1 105 ? -22.316 -5.103 25.590 1.00 95.38 105 GLU A C 1
ATOM 822 O O . GLU A 1 105 ? -23.090 -4.412 26.252 1.00 95.38 105 GLU A O 1
ATOM 827 N N . THR A 1 106 ? -21.127 -5.453 26.087 1.00 95.88 106 THR A N 1
ATOM 828 C CA . THR A 1 106 ? -20.635 -4.974 27.385 1.00 95.88 106 THR A CA 1
ATOM 829 C C . THR A 1 106 ? -20.527 -3.455 27.352 1.00 95.88 106 THR A C 1
ATOM 831 O O . THR A 1 106 ? -19.771 -2.913 26.545 1.00 95.88 106 THR A O 1
ATOM 834 N N . LEU A 1 107 ? -21.286 -2.779 28.216 1.00 96.50 107 LEU A N 1
ATOM 835 C CA . LEU A 1 107 ? -21.315 -1.322 28.285 1.00 96.50 107 LEU A CA 1
ATOM 836 C C . LEU A 1 107 ? -19.993 -0.754 28.798 1.00 96.50 107 LEU A C 1
ATOM 838 O O . LEU A 1 107 ? -19.343 -1.319 29.680 1.00 96.50 107 LEU A O 1
ATOM 842 N N . LEU A 1 108 ? -19.653 0.400 28.244 1.00 96.25 108 LEU A N 1
ATOM 843 C CA . LEU A 1 108 ? -18.558 1.248 28.671 1.00 96.25 108 LEU A CA 1
ATOM 844 C C . LEU A 1 108 ? -19.057 2.137 29.825 1.00 96.25 108 LEU A C 1
ATOM 846 O O . LEU A 1 108 ? -20.103 2.780 29.707 1.00 96.25 108 LEU A O 1
ATOM 850 N N . THR A 1 109 ? -18.354 2.140 30.957 1.00 96.31 109 THR A N 1
ATOM 851 C CA . THR A 1 109 ? -18.747 2.857 32.182 1.00 96.31 109 THR A CA 1
ATOM 852 C C . THR A 1 109 ? -17.690 3.868 32.604 1.00 96.31 109 THR A C 1
ATOM 854 O O . THR A 1 109 ? -16.579 3.885 32.075 1.00 96.31 109 THR A O 1
ATOM 857 N N . ASP A 1 110 ? -18.053 4.733 33.555 1.00 95.12 110 ASP A N 1
ATOM 858 C CA . ASP A 1 110 ? -17.124 5.651 34.229 1.00 95.12 110 ASP A CA 1
ATOM 859 C C . ASP A 1 110 ? -16.341 6.556 33.264 1.00 95.12 110 ASP A C 1
ATOM 861 O O . ASP A 1 110 ? -15.172 6.868 33.483 1.00 95.12 110 ASP A O 1
ATOM 865 N N . VAL A 1 111 ? -16.998 6.975 32.175 1.00 96.56 111 VAL A N 1
ATOM 866 C CA . VAL A 1 111 ? -16.407 7.869 31.177 1.00 96.56 111 VAL A CA 1
ATOM 867 C C . VAL A 1 111 ? -16.136 9.226 31.809 1.00 96.56 111 VAL A C 1
ATOM 869 O O . VAL A 1 111 ? -17.055 9.936 32.222 1.00 96.56 111 VAL A O 1
ATOM 872 N N . THR A 1 112 ? -14.865 9.601 31.841 1.00 96.06 112 THR A N 1
ATOM 873 C CA . THR A 1 112 ? -14.385 10.883 32.344 1.00 96.06 112 THR A CA 1
ATOM 874 C C . THR A 1 112 ? -13.438 11.501 31.325 1.00 96.06 112 THR A C 1
ATOM 876 O O . THR A 1 112 ? -12.555 10.837 30.786 1.00 96.06 112 THR A O 1
ATOM 879 N N . VAL A 1 113 ? -13.649 12.784 31.037 1.00 96.69 113 VAL A N 1
ATOM 880 C CA . VAL A 1 113 ? -12.776 13.584 30.176 1.00 96.69 113 VAL A CA 1
ATOM 881 C C . VAL A 1 113 ? -12.441 14.857 30.940 1.00 96.69 113 VAL A C 1
ATOM 883 O O . VAL A 1 113 ? -13.339 15.645 31.240 1.00 96.69 113 VAL A O 1
ATOM 886 N N . SER A 1 114 ? -11.169 15.039 31.287 1.00 95.38 114 SER A N 1
ATOM 887 C CA . SER A 1 114 ? -10.667 16.271 31.895 1.00 95.38 114 SER A CA 1
ATOM 888 C C . SER A 1 114 ? -9.939 17.084 30.839 1.00 95.38 114 SER A C 1
ATOM 890 O O . SER A 1 114 ? -9.007 16.590 30.210 1.00 95.38 114 SER A O 1
ATOM 892 N N . LEU A 1 115 ? -10.361 18.334 30.656 1.00 92.00 115 LEU A N 1
ATOM 893 C CA . LEU A 1 115 ? -9.699 19.290 29.765 1.00 92.00 115 LEU A CA 1
ATOM 894 C C . LEU A 1 115 ? -8.691 20.183 30.508 1.00 92.00 115 LEU A C 1
ATOM 896 O O . LEU A 1 115 ? -8.123 21.092 29.908 1.00 92.00 115 LEU A O 1
ATOM 900 N N . GLU A 1 116 ? -8.497 19.961 31.812 1.00 88.94 116 GLU A N 1
ATOM 901 C CA . GLU A 1 116 ? -7.411 20.590 32.570 1.00 88.94 116 GLU A CA 1
ATOM 902 C C . GLU A 1 116 ? -6.075 19.973 32.150 1.00 88.94 116 GLU A C 1
ATOM 904 O O . GLU A 1 116 ? -6.014 18.771 31.929 1.00 88.94 116 GLU A O 1
ATOM 909 N N . GLU A 1 117 ? -5.011 20.772 32.042 1.00 85.50 117 GLU A N 1
ATOM 910 C CA . GLU A 1 117 ? -3.689 20.268 31.652 1.00 85.50 117 GLU A CA 1
ATOM 911 C C . GLU A 1 117 ? -3.064 19.392 32.768 1.00 85.50 117 GLU A C 1
ATOM 913 O O . GLU A 1 117 ? -2.953 19.859 33.908 1.00 85.50 117 GLU A O 1
ATOM 918 N N . PRO A 1 118 ? -2.593 18.161 32.468 1.00 86.25 118 PRO A N 1
ATOM 919 C CA . PRO A 1 118 ? -2.658 17.491 31.168 1.00 86.25 118 PRO A CA 1
ATOM 920 C C . PRO A 1 118 ? -4.056 16.935 30.871 1.00 86.25 118 PRO A C 1
ATOM 922 O O . PRO A 1 118 ? -4.667 16.275 31.719 1.00 86.25 118 PRO A O 1
ATOM 925 N N . VAL A 1 119 ? -4.528 17.152 29.636 1.00 92.50 119 VAL A N 1
ATOM 926 C CA . VAL A 1 119 ? -5.822 16.628 29.187 1.00 92.50 119 VAL A CA 1
ATOM 927 C C . VAL A 1 119 ? -5.830 15.114 29.365 1.00 92.50 119 VAL A C 1
ATOM 929 O O . VAL A 1 119 ? -4.873 14.434 28.997 1.00 92.50 119 VAL A O 1
ATOM 932 N N . SER A 1 120 ? -6.907 14.572 29.923 1.00 96.06 120 SER A N 1
ATOM 933 C CA . SER A 1 120 ? -7.010 13.141 30.200 1.00 96.06 120 SER A CA 1
ATOM 934 C C . SER A 1 120 ? -8.372 12.568 29.847 1.00 96.06 120 SER A C 1
ATOM 936 O O . SER A 1 120 ? -9.398 13.250 29.898 1.00 96.06 120 SER A O 1
ATOM 938 N N . VAL A 1 121 ? -8.364 11.293 29.467 1.00 97.88 121 VAL A N 1
ATOM 939 C CA . VAL A 1 121 ? -9.554 10.513 29.125 1.00 97.88 121 VAL A CA 1
ATOM 940 C C . VAL A 1 121 ? -9.461 9.172 29.829 1.00 97.88 121 VAL A C 1
ATOM 942 O O . VAL A 1 121 ? -8.477 8.456 29.656 1.00 97.88 121 VAL A O 1
ATOM 945 N N . ALA A 1 122 ? -10.495 8.808 30.579 1.00 97.94 122 ALA A N 1
ATOM 946 C CA . ALA A 1 122 ? -10.590 7.510 31.228 1.00 97.94 122 ALA A CA 1
ATOM 947 C C . ALA A 1 122 ? -11.992 6.921 31.097 1.00 97.94 122 ALA A C 1
ATOM 949 O O . ALA A 1 122 ? -12.990 7.642 31.052 1.00 97.94 122 ALA A O 1
ATOM 950 N N . PHE A 1 123 ? -12.053 5.596 31.029 1.00 97.94 123 PHE A N 1
ATOM 951 C CA . PHE A 1 123 ? -13.290 4.822 31.016 1.00 97.94 123 PHE A CA 1
ATOM 952 C C . PHE A 1 123 ? -13.012 3.356 31.356 1.00 97.94 123 PHE A C 1
ATOM 954 O O . PHE A 1 123 ? -11.866 2.913 31.314 1.00 97.94 123 PHE A O 1
ATOM 961 N N . SER A 1 124 ? -14.057 2.581 31.640 1.00 97.75 124 SER A N 1
ATOM 962 C CA . SER A 1 124 ? -13.949 1.138 31.889 1.00 97.75 124 SER A CA 1
ATOM 963 C C . SER A 1 124 ? -14.801 0.334 30.912 1.00 97.75 124 SER A C 1
ATOM 965 O O . SER A 1 124 ? -15.903 0.747 30.558 1.00 97.75 124 SER A O 1
ATOM 967 N N . ILE A 1 125 ? -14.311 -0.834 30.490 1.00 96.56 125 ILE A N 1
ATOM 968 C CA . ILE A 1 125 ? -15.081 -1.809 29.704 1.00 96.56 125 ILE A CA 1
ATOM 969 C C . ILE A 1 125 ? -15.098 -3.122 30.478 1.00 96.56 125 ILE A C 1
ATOM 971 O O . ILE A 1 125 ? -14.092 -3.829 30.564 1.00 96.56 125 ILE A O 1
ATOM 975 N N . GLY A 1 126 ? -16.250 -3.461 31.059 1.00 92.50 126 GLY A N 1
ATOM 976 C CA . GLY A 1 126 ? -16.325 -4.580 31.995 1.00 92.50 126 GLY A CA 1
ATOM 977 C C . GLY A 1 126 ? -15.357 -4.365 33.173 1.00 92.50 126 GLY A C 1
ATOM 978 O O . GLY A 1 126 ? -15.470 -3.343 33.845 1.00 92.50 126 GLY A O 1
ATOM 979 N N . PRO A 1 127 ? -14.429 -5.298 33.458 1.00 92.38 127 PRO A N 1
ATOM 980 C CA . PRO A 1 127 ? -13.478 -5.156 34.559 1.00 92.38 127 PRO A CA 1
ATOM 981 C C . PRO A 1 127 ? -12.223 -4.336 34.216 1.00 92.38 127 PRO A C 1
ATOM 983 O O . PRO A 1 127 ? -11.428 -4.092 35.120 1.00 92.38 127 PRO A O 1
ATOM 986 N N . GLU A 1 128 ? -12.008 -3.960 32.950 1.00 97.56 128 GLU A N 1
ATOM 987 C CA . GLU A 1 128 ? -10.750 -3.355 32.501 1.00 97.56 128 GLU A CA 1
ATOM 988 C C . GLU A 1 128 ? -10.846 -1.819 32.443 1.00 97.56 128 GLU A C 1
ATOM 990 O O . GLU A 1 128 ? -11.611 -1.294 31.622 1.00 97.56 128 GLU A O 1
ATOM 995 N N . PRO A 1 129 ? -10.082 -1.088 33.279 1.00 97.88 129 PRO A N 1
ATOM 996 C CA . PRO A 1 129 ? -10.006 0.364 33.229 1.00 97.88 129 PRO A CA 1
ATOM 997 C C . PRO A 1 129 ? -8.944 0.830 32.230 1.00 97.88 129 PRO A C 1
ATOM 999 O O . PRO A 1 129 ? -7.798 0.378 32.246 1.00 97.88 129 PRO A O 1
ATOM 1002 N N . PHE A 1 130 ? -9.294 1.817 31.416 1.00 98.31 130 PHE A N 1
ATOM 1003 C CA . PHE A 1 130 ? -8.380 2.472 30.495 1.00 98.31 130 PHE A CA 1
ATOM 1004 C C . PHE A 1 130 ? -8.184 3.942 30.857 1.00 98.31 130 PHE A C 1
ATOM 1006 O O . PHE A 1 130 ? -9.118 4.614 31.295 1.00 98.31 130 PHE A O 1
ATOM 1013 N N . HIS A 1 131 ? -6.964 4.436 30.646 1.00 98.19 131 HIS A N 1
ATOM 1014 C CA . HIS A 1 131 ? -6.582 5.816 30.942 1.00 98.19 131 HIS A CA 1
ATOM 1015 C C . HIS A 1 131 ? -5.574 6.328 29.918 1.00 98.19 131 HIS A C 1
ATOM 1017 O O . HIS A 1 131 ? -4.573 5.659 29.638 1.00 98.19 131 HIS A O 1
ATOM 1023 N N . TRP A 1 132 ? -5.817 7.528 29.400 1.00 97.69 132 TRP A N 1
ATOM 1024 C CA . TRP A 1 132 ? -4.920 8.273 28.525 1.00 97.69 132 TRP A CA 1
ATOM 1025 C C . TRP A 1 132 ? -4.680 9.664 29.088 1.00 97.69 132 TRP A C 1
ATOM 1027 O O . TRP A 1 132 ? -5.598 10.309 29.593 1.00 97.69 132 TRP A O 1
ATOM 1037 N N . GLU A 1 133 ? -3.458 10.147 28.914 1.00 95.50 133 GLU A N 1
ATOM 1038 C CA . GLU A 1 133 ? -3.065 11.518 29.230 1.00 95.50 133 GLU A CA 1
ATOM 1039 C C . GLU A 1 133 ? -2.362 12.133 28.024 1.00 95.50 133 GLU A C 1
ATOM 1041 O O . GLU A 1 133 ? -1.676 11.448 27.262 1.00 95.50 133 GLU A O 1
ATOM 1046 N N . GLU A 1 134 ? -2.551 13.430 27.828 1.00 91.94 134 GLU A N 1
ATOM 1047 C CA . GLU A 1 134 ? -1.834 14.200 26.825 1.00 91.94 134 GLU A CA 1
ATOM 1048 C C . GLU A 1 134 ? -0.349 14.283 27.188 1.00 91.94 134 GLU A C 1
ATOM 1050 O O . GLU A 1 134 ? 0.030 14.673 28.295 1.00 91.94 134 GLU A O 1
ATOM 1055 N N . GLU A 1 135 ? 0.509 13.899 26.245 1.00 82.94 135 GLU A N 1
ATOM 1056 C CA . GLU A 1 135 ? 1.948 14.016 26.423 1.00 82.94 135 GLU A CA 1
ATOM 1057 C C . GLU A 1 135 ? 2.360 15.493 26.387 1.00 82.94 135 GLU A C 1
ATOM 1059 O O . GLU A 1 135 ? 2.167 16.192 25.391 1.00 82.94 135 GLU A O 1
ATOM 1064 N N . ILE A 1 136 ? 2.938 15.967 27.493 1.00 70.94 136 ILE A N 1
ATOM 1065 C CA . ILE A 1 136 ? 3.452 17.332 27.611 1.00 70.94 136 ILE A CA 1
ATOM 1066 C C . ILE A 1 136 ? 4.767 17.418 26.828 1.00 70.94 136 ILE A C 1
ATOM 1068 O O . ILE A 1 136 ? 5.796 16.897 27.266 1.00 70.94 136 ILE A O 1
ATOM 1072 N N . ASP A 1 137 ? 4.741 18.085 25.674 1.00 66.25 137 ASP A N 1
ATOM 1073 C CA . ASP A 1 137 ? 5.935 18.354 24.873 1.00 66.25 137 ASP A CA 1
ATOM 1074 C C . ASP A 1 137 ? 6.787 19.449 25.542 1.00 66.25 137 ASP A C 1
ATOM 1076 O O . ASP A 1 137 ? 6.547 20.651 25.411 1.00 66.25 137 ASP A O 1
ATOM 1080 N N . TRP A 1 138 ? 7.791 19.027 26.313 1.00 61.75 138 TRP A N 1
ATOM 1081 C CA . TRP A 1 138 ? 8.717 19.930 27.004 1.00 61.75 138 TRP A CA 1
ATOM 1082 C C . TRP A 1 138 ? 9.686 20.665 26.053 1.00 61.75 138 TRP A C 1
ATOM 1084 O O . TRP A 1 138 ? 10.422 21.548 26.513 1.00 61.75 138 TRP A O 1
ATOM 1094 N N . ASP A 1 139 ? 9.720 20.316 24.759 1.00 58.97 139 ASP A N 1
ATOM 1095 C CA . ASP A 1 139 ? 10.684 20.824 23.771 1.00 58.97 139 ASP A CA 1
ATOM 1096 C C . ASP A 1 139 ? 10.265 22.170 23.144 1.00 58.97 139 ASP A C 1
ATOM 1098 O O . ASP A 1 139 ? 11.124 23.000 22.823 1.00 58.97 139 ASP A O 1
ATOM 1102 N N . GLN A 1 140 ? 8.965 22.477 23.094 1.00 51.88 140 GLN A N 1
ATOM 1103 C CA . GLN A 1 140 ? 8.454 23.654 22.383 1.00 51.88 140 GLN A CA 1
ATOM 1104 C C . GLN A 1 140 ? 8.439 24.930 23.232 1.00 51.88 140 GLN A C 1
ATOM 1106 O O . GLN A 1 140 ? 7.414 25.584 23.437 1.00 51.88 140 GLN A O 1
ATOM 1111 N N . ARG A 1 141 ? 9.616 25.381 23.678 1.00 48.69 141 ARG A N 1
ATOM 1112 C CA . ARG A 1 141 ? 9.774 26.764 24.159 1.00 48.69 141 ARG A CA 1
ATOM 1113 C C . ARG A 1 141 ? 9.734 27.743 22.977 1.00 48.69 141 ARG A C 1
ATOM 1115 O O . ARG A 1 141 ? 10.775 28.129 22.454 1.00 48.69 141 ARG A O 1
ATOM 1122 N N . GLY A 1 142 ? 8.532 28.186 22.600 1.00 57.56 142 GLY A N 1
ATOM 1123 C CA . GLY A 1 142 ? 8.314 29.360 21.737 1.00 57.56 142 GLY A CA 1
ATOM 1124 C C . GLY A 1 142 ? 7.681 29.106 20.364 1.00 57.56 142 GLY A C 1
ATOM 1125 O O . GLY A 1 142 ? 7.592 30.045 19.573 1.00 57.56 142 GLY A O 1
ATOM 1126 N N . GLY A 1 143 ? 7.246 27.877 20.074 1.00 60.19 143 GLY A N 1
ATOM 1127 C CA . GLY A 1 143 ? 6.411 27.559 18.910 1.00 60.19 143 GLY A CA 1
ATOM 1128 C C . GLY A 1 143 ? 4.912 27.752 19.190 1.00 60.19 143 GLY A C 1
ATOM 1129 O O . GLY A 1 143 ? 4.525 27.963 20.341 1.00 60.19 143 GLY A O 1
ATOM 1130 N N . PRO A 1 144 ? 4.044 27.712 18.161 1.00 56.09 144 PRO A N 1
ATOM 1131 C CA . PRO A 1 144 ? 2.605 27.597 18.382 1.00 56.09 144 PRO A CA 1
ATOM 1132 C C . PRO A 1 144 ? 2.317 26.318 19.178 1.00 56.09 144 PRO A C 1
ATOM 1134 O O . PRO A 1 144 ? 2.841 25.268 18.827 1.00 56.09 144 PRO A O 1
ATOM 1137 N N . VAL A 1 145 ? 1.488 26.404 20.224 1.00 58.00 145 VAL A N 1
ATOM 1138 C CA . VAL A 1 145 ? 1.059 25.236 21.012 1.00 58.00 145 VAL A CA 1
ATOM 1139 C C . VAL A 1 145 ? 0.357 24.255 20.070 1.00 58.00 145 VAL A C 1
ATOM 1141 O O . VAL A 1 145 ? -0.759 24.507 19.611 1.00 58.00 145 VAL A O 1
ATOM 1144 N N . VAL A 1 146 ? 1.043 23.169 19.720 1.00 61.28 146 VAL A N 1
ATOM 1145 C CA . VAL A 1 146 ? 0.467 22.048 18.974 1.00 61.28 146 VAL A CA 1
ATOM 1146 C C . VAL A 1 146 ? -0.236 21.150 19.985 1.00 61.28 146 VAL A C 1
ATOM 1148 O O . VAL A 1 146 ? 0.301 20.906 21.060 1.00 61.28 146 VAL A O 1
ATOM 1151 N N . ARG A 1 147 ? -1.441 20.673 19.648 1.00 67.44 147 ARG A N 1
ATOM 1152 C CA . ARG A 1 147 ? -2.169 19.693 20.469 1.00 67.44 147 ARG A CA 1
ATOM 1153 C C . ARG A 1 147 ? -1.258 18.494 20.744 1.00 67.44 147 ARG A C 1
ATOM 1155 O O . ARG A 1 147 ? -0.725 17.915 19.794 1.00 67.44 147 ARG A O 1
ATOM 1162 N N . GLY A 1 148 ? -1.100 18.128 22.007 1.00 75.50 148 GLY A N 1
ATOM 1163 C CA . GLY A 1 148 ? -0.345 16.958 22.411 1.00 75.50 148 GLY A CA 1
ATOM 1164 C C . GLY A 1 148 ? -1.053 15.671 21.991 1.00 75.50 148 GLY A C 1
ATOM 1165 O O . GLY A 1 148 ? -2.280 15.587 21.826 1.00 75.50 148 GLY A O 1
ATOM 1166 N N . GLN A 1 149 ? -0.251 14.637 21.766 1.00 84.94 149 GLN A N 1
ATOM 1167 C CA . GLN A 1 149 ? -0.761 13.308 21.466 1.00 84.94 149 GLN A CA 1
ATOM 1168 C C . GLN A 1 149 ? -1.251 12.654 22.765 1.00 84.94 149 GLN A C 1
ATOM 1170 O O . GLN A 1 149 ? -0.567 12.710 23.784 1.00 84.94 149 GLN A O 1
ATOM 1175 N N . LEU A 1 150 ? -2.430 12.020 22.737 1.00 92.06 150 LEU A N 1
ATOM 1176 C CA . LEU A 1 150 ? -2.861 11.173 23.849 1.00 92.06 150 LEU A CA 1
ATOM 1177 C C . LEU A 1 150 ? -1.966 9.937 23.913 1.00 92.06 150 LEU A C 1
ATOM 1179 O O . LEU A 1 150 ? -1.854 9.185 22.941 1.00 92.06 150 LEU A O 1
ATOM 1183 N N . ARG A 1 151 ? -1.373 9.706 25.078 1.00 93.56 151 ARG A N 1
ATOM 1184 C CA . ARG A 1 151 ? -0.594 8.518 25.390 1.00 93.56 151 ARG A CA 1
ATOM 1185 C C . ARG A 1 151 ? -1.360 7.662 26.384 1.00 93.56 151 ARG A C 1
ATOM 1187 O O . ARG A 1 151 ? -1.820 8.145 27.414 1.00 93.56 151 ARG A O 1
ATOM 1194 N N . GLN A 1 152 ? -1.468 6.373 26.084 1.00 95.81 152 GLN A N 1
ATOM 1195 C CA . GLN A 1 152 ? -2.091 5.426 26.998 1.00 95.81 152 GLN A CA 1
ATOM 1196 C C . GLN A 1 152 ? -1.207 5.220 28.233 1.00 95.81 152 GLN A C 1
ATOM 1198 O O . GLN A 1 152 ? -0.022 4.895 28.114 1.00 95.81 152 GLN A O 1
ATOM 1203 N N . ILE A 1 153 ? -1.796 5.406 29.411 1.00 96.75 153 ILE A N 1
ATOM 1204 C CA . ILE A 1 153 ? -1.158 5.218 30.717 1.00 96.75 153 ILE A CA 1
ATOM 1205 C C . ILE A 1 153 ? -1.516 3.847 31.296 1.00 96.75 153 ILE A C 1
ATOM 1207 O O . ILE A 1 153 ? -0.652 3.178 31.864 1.00 96.75 153 ILE A O 1
ATOM 1211 N N . SER A 1 154 ? -2.766 3.403 31.127 1.00 96.81 154 SER A N 1
ATOM 1212 C CA . SER A 1 154 ? -3.229 2.089 31.589 1.00 96.81 154 SER A CA 1
ATOM 1213 C C . SER A 1 154 ? -4.310 1.483 30.691 1.00 96.81 154 SER A C 1
ATOM 1215 O O . SER A 1 154 ? -4.898 2.163 29.846 1.00 96.81 154 SER A O 1
ATOM 1217 N N . GLY A 1 155 ? -4.570 0.192 30.900 1.00 96.25 155 GLY A N 1
ATOM 1218 C CA . GLY A 1 155 ? -5.550 -0.610 30.170 1.00 96.25 155 GLY A CA 1
ATOM 1219 C C . GLY A 1 155 ? -4.897 -1.613 29.217 1.00 96.25 155 GLY A C 1
ATOM 1220 O O . GLY A 1 155 ? -3.941 -1.283 28.515 1.00 96.25 155 GLY A O 1
ATOM 1221 N N . ASP A 1 156 ? -5.414 -2.834 29.171 1.00 96.62 156 ASP A N 1
ATOM 1222 C CA . ASP A 1 156 ? -4.985 -3.878 28.242 1.00 96.62 156 ASP A CA 1
ATOM 1223 C C . ASP A 1 156 ? -6.173 -4.437 27.451 1.00 96.62 156 ASP A C 1
ATOM 1225 O O . ASP A 1 156 ? -7.076 -5.086 27.983 1.00 96.62 156 ASP A O 1
ATOM 1229 N N . ALA A 1 157 ? -6.146 -4.239 26.132 1.00 95.88 157 ALA A N 1
ATOM 1230 C CA . ALA A 1 157 ? -7.157 -4.775 25.227 1.00 95.88 157 ALA A CA 1
ATOM 1231 C C . ALA A 1 157 ? -7.219 -6.315 25.234 1.00 95.88 157 ALA A C 1
ATOM 1233 O O . ALA A 1 157 ? -8.249 -6.882 24.867 1.00 95.88 157 ALA A O 1
ATOM 1234 N N . ALA A 1 158 ? -6.160 -7.010 25.669 1.00 95.62 158 ALA A N 1
ATOM 1235 C CA . ALA A 1 158 ? -6.179 -8.463 25.831 1.00 95.62 158 ALA A CA 1
ATOM 1236 C C . ALA A 1 158 ? -7.239 -8.921 26.845 1.00 95.62 158 ALA A C 1
ATOM 1238 O O . ALA A 1 158 ? -7.853 -9.973 26.657 1.00 95.62 158 ALA A O 1
ATOM 1239 N N . HIS A 1 159 ? -7.503 -8.122 27.884 1.00 95.25 159 HIS A N 1
ATOM 1240 C CA . HIS A 1 159 ? -8.513 -8.425 28.901 1.00 95.25 159 HIS A CA 1
ATOM 1241 C C . HIS A 1 159 ? -9.953 -8.239 28.404 1.00 95.25 159 HIS A C 1
ATOM 1243 O O . HIS A 1 159 ? -10.892 -8.689 29.059 1.00 95.25 159 HIS A O 1
ATOM 1249 N N . LEU A 1 160 ? -10.141 -7.632 27.227 1.00 95.31 160 LEU A N 1
ATOM 1250 C CA . LEU A 1 160 ? -11.450 -7.479 26.590 1.00 95.31 160 LEU A CA 1
ATOM 1251 C C . LEU A 1 160 ? -11.846 -8.684 25.733 1.00 95.31 160 LEU A C 1
ATOM 1253 O O . LEU A 1 160 ? -12.996 -8.772 25.304 1.00 95.31 160 LEU A O 1
ATOM 1257 N N . LEU A 1 161 ? -10.912 -9.596 25.445 1.00 94.25 161 LEU A N 1
ATOM 1258 C CA . LEU A 1 161 ? -11.140 -10.703 24.523 1.00 94.25 161 LEU A CA 1
ATOM 1259 C C . LEU A 1 161 ? -12.101 -11.745 25.114 1.00 94.25 161 LEU A C 1
ATOM 1261 O O . LEU A 1 161 ? -11.788 -12.359 26.140 1.00 94.25 161 LEU A O 1
ATOM 1265 N N . PRO A 1 162 ? -13.215 -12.054 24.429 1.00 91.44 162 PRO A N 1
ATOM 1266 C CA . PRO A 1 162 ? -14.071 -13.155 24.839 1.00 91.44 162 PRO A CA 1
ATOM 1267 C C . PRO A 1 162 ? -13.352 -14.526 24.792 1.00 91.44 162 PRO A C 1
ATOM 1269 O O . PRO A 1 162 ? -12.440 -14.756 23.980 1.00 91.44 162 PRO A O 1
ATOM 1272 N N . PRO A 1 163 ? -13.734 -15.483 25.659 1.00 89.62 163 PRO A N 1
ATOM 1273 C CA . PRO A 1 163 ? -13.101 -16.801 25.721 1.00 89.62 163 PRO A CA 1
ATOM 1274 C C . PRO A 1 163 ? -13.378 -17.669 24.480 1.00 89.62 163 PRO A C 1
ATOM 1276 O O . PRO A 1 163 ? -12.580 -18.555 24.169 1.00 89.62 163 PRO A O 1
ATOM 1279 N N . ASP A 1 164 ? -14.458 -17.395 23.754 1.00 90.25 164 ASP A N 1
ATOM 1280 C CA . ASP A 1 164 ? -14.922 -18.095 22.553 1.00 90.25 164 ASP A CA 1
ATOM 1281 C C . ASP A 1 164 ? -14.275 -17.603 21.247 1.00 90.25 164 ASP A C 1
ATOM 1283 O O . ASP A 1 164 ? -14.493 -18.204 20.194 1.00 90.25 164 ASP A O 1
ATOM 1287 N N . VAL A 1 165 ? -13.429 -16.566 21.298 1.00 91.88 165 VAL A N 1
ATOM 1288 C CA . VAL A 1 165 ? -12.677 -16.094 20.126 1.00 91.88 165 VAL A CA 1
ATOM 1289 C C . VAL A 1 165 ? -11.747 -17.207 19.610 1.00 91.88 165 VAL A C 1
ATOM 1291 O O . VAL A 1 165 ? -10.918 -17.714 20.379 1.00 91.88 165 VAL A O 1
ATOM 1294 N N . PRO A 1 166 ? -11.820 -17.564 18.311 1.00 93.19 166 PRO A N 1
ATOM 1295 C CA . PRO A 1 166 ? -10.917 -18.536 17.701 1.00 93.19 166 PRO A CA 1
ATOM 1296 C C . PRO A 1 166 ? -9.437 -18.143 17.860 1.00 93.19 166 PRO A C 1
ATOM 1298 O O . PRO A 1 166 ? -9.102 -16.960 17.739 1.00 93.19 166 PRO A O 1
ATOM 1301 N N . PRO A 1 167 ? -8.526 -19.100 18.124 1.00 92.00 167 PRO A N 1
ATOM 1302 C CA . PRO A 1 167 ? -7.125 -18.801 18.434 1.00 92.00 167 PRO A CA 1
ATOM 1303 C C . PRO A 1 167 ? -6.393 -18.085 17.292 1.00 92.00 167 PRO A C 1
ATOM 1305 O O . PRO A 1 167 ? -5.583 -17.204 17.547 1.00 92.00 167 PRO A O 1
ATOM 1308 N N . ASP A 1 168 ? -6.729 -18.399 16.043 1.00 92.38 168 ASP A N 1
ATOM 1309 C CA . ASP A 1 168 ? -6.213 -17.760 14.829 1.00 92.38 168 ASP A CA 1
ATOM 1310 C C . ASP A 1 168 ? -6.660 -16.297 14.667 1.00 92.38 168 ASP A C 1
ATOM 1312 O O . ASP A 1 168 ? -6.044 -15.533 13.925 1.00 92.38 168 ASP A O 1
ATOM 1316 N N . ARG A 1 169 ? -7.714 -15.884 15.382 1.00 93.19 169 ARG A N 1
ATOM 1317 C CA . ARG A 1 169 ? -8.268 -14.525 15.340 1.00 93.19 169 ARG A CA 1
ATOM 1318 C C . ARG A 1 169 ? -7.943 -13.680 16.567 1.00 93.19 169 ARG A C 1
ATOM 1320 O O . ARG A 1 169 ? -8.138 -12.467 16.504 1.00 93.19 169 ARG A O 1
ATOM 1327 N N . ARG A 1 170 ? -7.435 -14.277 17.650 1.00 94.69 170 ARG A N 1
ATOM 1328 C CA . ARG A 1 170 ? -7.178 -13.579 18.922 1.00 94.69 170 ARG A CA 1
ATOM 1329 C C . ARG A 1 170 ? -6.205 -12.414 18.781 1.00 94.69 170 ARG A C 1
ATOM 1331 O O . ARG A 1 170 ? -6.571 -11.295 19.122 1.00 94.69 170 ARG A O 1
ATOM 1338 N N . ASP A 1 171 ? -5.027 -12.647 18.209 1.00 95.25 171 ASP A N 1
ATOM 1339 C CA . ASP A 1 171 ? -3.996 -11.607 18.076 1.00 95.25 171 ASP A CA 1
ATOM 1340 C C . ASP A 1 171 ? -4.443 -10.457 17.163 1.00 95.25 171 ASP A C 1
ATOM 1342 O O . ASP A 1 171 ? -4.082 -9.296 17.362 1.00 95.25 171 ASP A O 1
ATOM 1346 N N . ALA A 1 172 ? -5.227 -10.773 16.129 1.00 94.25 172 ALA A N 1
ATOM 1347 C CA . ALA A 1 172 ? -5.800 -9.768 15.242 1.00 94.25 172 ALA A CA 1
ATOM 1348 C C . ALA A 1 172 ? -6.866 -8.934 15.967 1.00 94.25 172 ALA A C 1
ATOM 1350 O O . ALA A 1 172 ? -6.845 -7.709 15.861 1.00 94.25 172 ALA A O 1
ATOM 1351 N N . LEU A 1 173 ? -7.749 -9.582 16.735 1.00 96.06 173 LEU A N 1
ATOM 1352 C CA . LEU A 1 173 ? -8.786 -8.896 17.502 1.00 96.06 173 LEU A CA 1
ATOM 1353 C C . LEU A 1 173 ? -8.186 -8.013 18.596 1.00 96.06 173 LEU A C 1
ATOM 1355 O O . LEU A 1 173 ? -8.620 -6.882 18.768 1.00 96.06 173 LEU A O 1
ATOM 1359 N N . GLN A 1 174 ? -7.173 -8.506 19.310 1.00 96.81 174 GLN A N 1
ATOM 1360 C CA . GLN A 1 174 ? -6.497 -7.749 20.360 1.00 96.81 174 GLN A CA 1
ATOM 1361 C C . GLN A 1 174 ? -5.907 -6.451 19.814 1.00 96.81 174 GLN A C 1
ATOM 1363 O O . GLN A 1 174 ? -6.144 -5.384 20.375 1.00 96.81 174 GLN A O 1
ATOM 1368 N N . ARG A 1 175 ? -5.160 -6.535 18.704 1.00 96.44 175 ARG A N 1
ATOM 1369 C CA . ARG A 1 175 ? -4.582 -5.353 18.048 1.00 96.44 175 ARG A CA 1
ATOM 1370 C C . ARG A 1 175 ? -5.667 -4.389 17.584 1.00 96.44 175 ARG A C 1
ATOM 1372 O O . ARG A 1 175 ? -5.564 -3.198 17.846 1.00 96.44 175 ARG A O 1
ATOM 1379 N N . HIS A 1 176 ? -6.726 -4.912 16.970 1.00 97.12 176 HIS A N 1
ATOM 1380 C CA . HIS A 1 176 ? -7.853 -4.099 16.531 1.00 97.12 176 HIS A CA 1
ATOM 1381 C C . HIS A 1 176 ? -8.542 -3.365 17.689 1.00 97.12 176 HIS A C 1
ATOM 1383 O O . HIS A 1 176 ? -8.847 -2.179 17.574 1.00 97.12 176 HIS A O 1
ATOM 1389 N N . LEU A 1 177 ? -8.775 -4.049 18.811 1.00 97.31 177 LEU A N 1
ATOM 1390 C CA . LEU A 1 177 ? -9.372 -3.442 19.996 1.00 97.31 177 LEU A CA 1
ATOM 1391 C C . LEU A 1 177 ? -8.450 -2.387 20.604 1.00 97.31 177 LEU A C 1
ATOM 1393 O O . LEU A 1 177 ? -8.940 -1.315 20.931 1.00 97.31 177 LEU A O 1
ATOM 1397 N N . ALA A 1 178 ? -7.140 -2.646 20.693 1.00 97.06 178 ALA A N 1
ATOM 1398 C CA . ALA A 1 178 ? -6.153 -1.678 21.181 1.00 97.06 178 ALA A CA 1
ATOM 1399 C C . ALA A 1 178 ? -6.138 -0.382 20.345 1.00 97.06 178 ALA A C 1
ATOM 1401 O O . ALA A 1 178 ? -6.116 0.725 20.889 1.00 97.06 178 ALA A O 1
ATOM 1402 N N . GLU A 1 179 ? -6.209 -0.511 19.019 1.00 96.31 179 GLU A N 1
ATOM 1403 C CA . GLU A 1 179 ? -6.346 0.629 18.108 1.00 96.31 179 GLU A CA 1
ATOM 1404 C C . GLU A 1 179 ? -7.694 1.339 18.313 1.00 96.31 179 GLU A C 1
ATOM 1406 O O . GLU A 1 179 ? -7.739 2.558 18.474 1.00 96.31 179 GLU A O 1
ATOM 1411 N N . SER A 1 180 ? -8.791 0.584 18.388 1.00 97.31 180 SER A N 1
ATOM 1412 C CA . SER A 1 180 ? -10.146 1.140 18.476 1.00 97.31 180 SER A CA 1
ATOM 1413 C C . SER A 1 180 ? -10.418 1.872 19.789 1.00 97.31 180 SER A C 1
ATOM 1415 O O . SER A 1 180 ? -11.055 2.924 19.761 1.00 97.31 180 SER A O 1
ATOM 1417 N N . VAL A 1 181 ? -9.906 1.392 20.931 1.00 97.38 181 VAL A N 1
ATOM 1418 C CA . VAL A 1 181 ? -10.016 2.123 22.210 1.00 97.38 181 VAL A CA 1
ATOM 1419 C C . VAL A 1 181 ? -9.210 3.421 22.195 1.00 97.38 181 VAL A C 1
ATOM 1421 O O . VAL A 1 181 ? -9.642 4.415 22.772 1.00 97.38 181 VAL A O 1
ATOM 1424 N N . THR A 1 182 ? -8.080 3.446 21.483 1.00 96.56 182 THR A N 1
ATOM 1425 C CA . THR A 1 182 ? -7.269 4.660 21.316 1.00 96.56 182 THR A CA 1
ATOM 1426 C C . THR A 1 182 ? -7.999 5.685 20.446 1.00 96.56 182 THR A C 1
ATOM 1428 O O . THR A 1 182 ? -8.037 6.868 20.783 1.00 96.56 182 THR A O 1
ATOM 1431 N N . VAL A 1 183 ? -8.629 5.237 19.355 1.00 96.44 183 VAL A N 1
ATOM 1432 C CA . VAL A 1 183 ? -9.470 6.089 18.498 1.00 96.44 183 VAL A CA 1
ATOM 1433 C C . VAL A 1 183 ? -10.675 6.626 19.271 1.00 96.44 183 VAL A C 1
ATOM 1435 O O . VAL A 1 183 ? -10.976 7.812 19.166 1.00 96.44 183 VAL A O 1
ATOM 1438 N N . LEU A 1 184 ? -11.327 5.792 20.087 1.00 97.38 184 LEU A N 1
ATOM 1439 C CA . LEU A 1 184 ? -12.403 6.237 20.972 1.00 97.38 184 LEU A CA 1
ATOM 1440 C C . LEU A 1 184 ? -11.909 7.311 21.952 1.00 97.38 184 LEU A C 1
ATOM 1442 O O . LEU A 1 184 ? -12.565 8.336 22.098 1.00 97.38 184 LEU A O 1
ATOM 1446 N N . ALA A 1 185 ? -10.764 7.110 22.610 1.00 97.06 185 ALA A N 1
ATOM 1447 C CA . ALA A 1 185 ? -10.227 8.088 23.556 1.00 97.06 185 ALA A CA 1
ATOM 1448 C C . ALA A 1 185 ? -9.970 9.452 22.890 1.00 97.06 185 ALA A C 1
ATOM 1450 O O . ALA A 1 185 ? -10.321 10.491 23.452 1.00 97.06 185 ALA A O 1
ATOM 1451 N N . ALA A 1 186 ? -9.424 9.450 21.670 1.00 95.75 186 ALA A N 1
ATOM 1452 C CA . ALA A 1 186 ? -9.251 10.665 20.879 1.00 95.75 186 ALA A CA 1
ATOM 1453 C C . ALA A 1 186 ? -10.594 11.325 20.516 1.00 95.75 186 ALA A C 1
ATOM 1455 O O . ALA A 1 186 ? -10.734 12.529 20.713 1.00 95.75 186 ALA A O 1
ATOM 1456 N N . ASP A 1 187 ? -11.592 10.553 20.070 1.00 96.62 187 ASP A N 1
ATOM 1457 C CA . ASP A 1 187 ? -12.936 11.066 19.752 1.00 96.62 187 ASP A CA 1
ATOM 1458 C C . ASP A 1 187 ? -13.628 11.676 20.983 1.00 96.62 187 ASP A C 1
ATOM 1460 O O . ASP A 1 187 ? -14.188 12.766 20.904 1.00 96.62 187 ASP A O 1
ATOM 1464 N N . LEU A 1 188 ? -13.543 11.030 22.152 1.00 96.88 188 LEU A N 1
ATOM 1465 C CA . LEU A 1 188 ? -14.112 11.555 23.400 1.00 96.88 188 LEU A CA 1
ATOM 1466 C C . LEU A 1 188 ? -13.459 12.878 23.818 1.00 96.88 188 LEU A C 1
ATOM 1468 O O . LEU A 1 188 ? -14.163 13.805 24.229 1.00 96.88 188 LEU A O 1
ATOM 1472 N N . ARG A 1 189 ? -12.130 12.984 23.690 1.00 95.44 189 ARG A N 1
ATOM 1473 C CA . ARG A 1 189 ? -11.401 14.237 23.925 1.00 95.44 189 ARG A CA 1
ATOM 1474 C C . ARG A 1 189 ? -11.852 15.323 22.955 1.00 95.44 189 ARG A C 1
ATOM 1476 O O . ARG A 1 189 ? -12.159 16.431 23.385 1.00 95.44 189 ARG A O 1
ATOM 1483 N N . ASP A 1 190 ? -11.869 15.013 21.663 1.00 94.75 190 ASP A N 1
ATOM 1484 C CA . ASP A 1 190 ? -12.158 15.986 20.611 1.00 94.75 190 ASP A CA 1
ATOM 1485 C C . ASP A 1 190 ? -13.603 16.502 20.732 1.00 94.75 190 ASP A C 1
ATOM 1487 O O . ASP A 1 190 ? -13.815 17.713 20.733 1.00 94.75 190 ASP A O 1
ATOM 1491 N N . ARG A 1 191 ? -14.574 15.620 21.012 1.00 96.00 191 ARG A N 1
ATOM 1492 C CA . ARG A 1 191 ? -15.955 16.001 21.357 1.00 96.00 191 ARG A CA 1
ATOM 1493 C C . ARG A 1 191 ? -16.022 16.942 22.553 1.00 96.00 191 ARG A C 1
ATOM 1495 O O . ARG A 1 191 ? -16.696 17.967 22.488 1.00 96.00 191 ARG A O 1
ATOM 1502 N N . ALA A 1 192 ? -15.327 16.616 23.645 1.00 95.12 192 ALA A N 1
ATOM 1503 C CA . ALA A 1 192 ? -15.325 17.453 24.842 1.00 95.12 192 ALA A CA 1
ATOM 1504 C C . ALA A 1 192 ? -14.719 18.841 24.570 1.00 95.12 192 ALA A C 1
ATOM 1506 O O . ALA A 1 192 ? -15.270 19.845 25.022 1.00 95.12 192 ALA A O 1
ATOM 1507 N N . LEU A 1 193 ? -13.630 18.911 23.795 1.00 92.69 193 LEU A N 1
ATOM 1508 C CA . LEU A 1 193 ? -13.010 20.168 23.358 1.00 92.69 193 LEU A CA 1
ATOM 1509 C C . LEU A 1 193 ? -13.951 21.010 22.487 1.00 92.69 193 LEU A C 1
ATOM 1511 O O . LEU A 1 193 ? -13.963 22.236 22.594 1.00 92.69 193 LEU A O 1
ATOM 1515 N N . GLU A 1 194 ? -14.736 20.360 21.633 1.00 94.94 194 GLU A N 1
ATOM 1516 C CA . GLU A 1 194 ? -15.701 21.004 20.738 1.00 94.94 194 GLU A CA 1
ATOM 1517 C C . GLU A 1 194 ? -17.035 21.338 21.431 1.00 94.94 194 GLU A C 1
ATOM 1519 O O . GLU A 1 194 ? -17.895 22.000 20.847 1.00 94.94 194 GLU A O 1
ATOM 1524 N N . GLY A 1 195 ? -17.207 20.938 22.697 1.00 95.12 195 GLY A N 1
ATOM 1525 C CA . GLY A 1 195 ? -18.451 21.115 23.448 1.00 95.12 195 GLY A CA 1
ATOM 1526 C C . GLY A 1 195 ? -19.586 20.205 22.967 1.00 95.12 195 GLY A C 1
ATOM 1527 O O . GLY A 1 195 ? -20.756 20.472 23.256 1.00 95.12 195 GLY A O 1
ATOM 1528 N N . GLU A 1 196 ? -19.261 19.143 22.231 1.00 96.19 196 GLU A N 1
ATOM 1529 C CA . GLU A 1 196 ? -20.215 18.126 21.813 1.00 96.19 196 GLU A CA 1
ATOM 1530 C C . GLU A 1 196 ? -20.574 17.184 22.973 1.00 96.19 196 GLU A C 1
ATOM 1532 O O . GLU A 1 196 ? -19.732 16.866 23.819 1.00 96.19 196 GLU A O 1
ATOM 1537 N N . PRO A 1 197 ? -21.818 16.677 23.023 1.00 93.94 197 PRO A N 1
ATOM 1538 C CA . PRO A 1 197 ? -22.190 15.676 24.009 1.00 93.94 197 PRO A CA 1
ATOM 1539 C C . PRO A 1 197 ? -21.396 14.379 23.810 1.00 93.94 197 PRO A C 1
ATOM 1541 O O . PRO A 1 197 ? -21.220 13.892 22.686 1.00 93.94 197 PRO A O 1
ATOM 1544 N N . LEU A 1 198 ? -20.971 13.784 24.927 1.00 93.75 198 LEU A N 1
ATOM 1545 C CA . LEU A 1 198 ? -20.369 12.455 24.921 1.00 93.75 198 LEU A CA 1
ATOM 1546 C C . LEU A 1 198 ? -21.428 11.394 24.555 1.00 93.75 198 LEU A C 1
ATOM 1548 O O . LEU A 1 198 ? -22.588 11.518 24.967 1.00 93.75 198 LEU A O 1
ATOM 1552 N N . PRO A 1 199 ? -21.065 10.339 23.805 1.00 92.50 199 PRO A N 1
ATOM 1553 C CA . PRO A 1 199 ? -22.004 9.282 23.449 1.00 92.50 199 PRO A CA 1
ATOM 1554 C C . PRO A 1 199 ? -22.468 8.519 24.699 1.00 92.50 199 PRO A C 1
ATOM 1556 O O . PRO A 1 199 ? -21.658 8.076 25.507 1.00 92.50 199 PRO A O 1
ATOM 1559 N N . ALA A 1 200 ? -23.782 8.349 24.861 1.00 84.56 200 ALA A N 1
ATOM 1560 C CA . ALA A 1 200 ? -24.357 7.837 26.109 1.00 84.56 200 ALA A CA 1
ATOM 1561 C C . ALA A 1 200 ? -24.367 6.301 26.243 1.00 84.56 200 ALA A C 1
ATOM 1563 O O . ALA A 1 200 ? -24.532 5.790 27.347 1.00 84.56 200 ALA A O 1
ATOM 1564 N N . GLN A 1 201 ? -24.262 5.560 25.137 1.00 90.50 201 GLN A N 1
ATOM 1565 C CA . GLN A 1 201 ? -24.365 4.096 25.117 1.00 90.50 201 GLN A CA 1
ATOM 1566 C C . GLN A 1 201 ? -23.310 3.525 24.174 1.00 90.50 201 GLN A C 1
ATOM 1568 O O . GLN A 1 201 ? -23.595 3.233 23.016 1.00 90.50 201 GLN A O 1
ATOM 1573 N N . ILE A 1 202 ? -22.080 3.432 24.671 1.00 95.38 202 ILE A N 1
ATOM 1574 C CA . ILE A 1 202 ? -20.970 2.792 23.966 1.00 95.38 202 ILE A CA 1
ATOM 1575 C C . ILE A 1 202 ? -20.823 1.377 24.512 1.00 95.38 202 ILE A C 1
ATOM 1577 O O . ILE A 1 202 ? -20.834 1.175 25.728 1.00 95.38 202 ILE A O 1
ATOM 1581 N N . THR A 1 203 ? -20.683 0.400 23.625 1.00 96.62 203 THR A N 1
ATOM 1582 C CA . THR A 1 203 ? -20.452 -1.001 23.981 1.00 96.62 203 THR A CA 1
ATOM 1583 C C . THR A 1 203 ? -19.155 -1.526 23.376 1.00 96.62 203 THR A C 1
ATOM 1585 O O . THR A 1 203 ? -18.645 -0.991 22.391 1.00 96.62 203 THR A O 1
ATOM 1588 N N . LEU A 1 204 ? -18.642 -2.634 23.913 1.00 96.44 204 LEU A N 1
ATOM 1589 C CA . LEU A 1 204 ? -17.516 -3.355 23.314 1.00 96.44 204 LEU A CA 1
ATOM 1590 C C . LEU A 1 204 ? -17.812 -3.795 21.866 1.00 96.44 204 LEU A C 1
ATOM 1592 O O . LEU A 1 204 ? -16.919 -3.772 21.020 1.00 96.44 204 LEU A O 1
ATOM 1596 N N . ALA A 1 205 ? -19.065 -4.136 21.553 1.00 96.19 205 ALA A N 1
ATOM 1597 C CA . ALA A 1 205 ? -19.496 -4.451 20.193 1.00 96.19 205 ALA A CA 1
ATOM 1598 C C . ALA A 1 205 ? -19.307 -3.279 19.215 1.00 96.19 205 ALA A C 1
ATOM 1600 O O . ALA A 1 205 ? -19.034 -3.508 18.035 1.00 96.19 205 ALA A O 1
ATOM 1601 N N . ASP A 1 206 ? -19.398 -2.035 19.692 1.00 96.25 206 ASP A N 1
ATOM 1602 C CA . ASP A 1 206 ? -19.210 -0.843 18.863 1.00 96.25 206 ASP A CA 1
ATOM 1603 C C . ASP A 1 206 ? -17.753 -0.603 18.475 1.00 96.25 206 ASP A C 1
ATOM 1605 O O . ASP A 1 206 ? -17.496 -0.025 17.421 1.00 96.25 206 ASP A O 1
ATOM 1609 N N . LEU A 1 207 ? -16.814 -1.093 19.284 1.00 96.50 207 LEU A N 1
ATOM 1610 C CA . LEU A 1 207 ? -15.378 -0.981 19.033 1.00 96.50 207 LEU A CA 1
ATOM 1611 C C . LEU A 1 207 ? -14.856 -2.002 18.021 1.00 96.50 207 LEU A C 1
ATOM 1613 O O . LEU A 1 207 ? -13.724 -1.870 17.579 1.00 96.50 207 LEU A O 1
ATOM 1617 N N . ALA A 1 208 ? -15.649 -3.023 17.686 1.00 96.31 208 ALA A N 1
ATOM 1618 C CA . ALA A 1 208 ? -15.257 -4.074 16.752 1.00 96.31 208 ALA A CA 1
ATOM 1619 C C . ALA A 1 208 ? -16.466 -4.606 15.974 1.00 96.31 208 ALA A C 1
ATOM 1621 O O . ALA A 1 208 ? -16.786 -5.800 15.985 1.00 96.31 208 ALA A O 1
ATOM 1622 N N . ARG A 1 209 ? -17.175 -3.717 15.273 1.00 96.00 209 ARG A N 1
ATOM 1623 C CA . ARG A 1 209 ? -18.346 -4.124 14.485 1.00 96.00 209 ARG A CA 1
ATOM 1624 C C . ARG A 1 209 ? -17.897 -4.931 13.268 1.00 96.00 209 ARG A C 1
ATOM 1626 O O . ARG A 1 209 ? -17.055 -4.442 12.516 1.00 96.00 209 ARG A O 1
ATOM 1633 N N . PRO A 1 210 ? -18.495 -6.094 12.960 1.00 95.94 210 PRO A N 1
ATOM 1634 C CA . PRO A 1 210 ? -18.135 -6.823 11.753 1.00 95.94 210 PRO A CA 1
ATOM 1635 C C . PRO A 1 210 ? -18.286 -5.964 10.490 1.00 95.94 210 PRO A C 1
ATOM 1637 O O . PRO A 1 210 ? -19.257 -5.216 10.305 1.00 95.94 210 PRO A O 1
ATOM 1640 N N . CYS A 1 211 ? -17.288 -6.053 9.622 1.00 95.81 211 CYS A N 1
ATOM 1641 C CA . CYS A 1 211 ? -17.251 -5.419 8.324 1.00 95.81 211 CYS A CA 1
ATOM 1642 C C . CYS A 1 211 ? -18.137 -6.224 7.365 1.00 95.81 211 CYS A C 1
ATOM 1644 O O . CYS A 1 211 ? -17.876 -7.410 7.152 1.00 95.81 211 CYS A O 1
ATOM 1646 N N . PRO A 1 212 ? -19.139 -5.600 6.723 1.00 94.38 212 PRO A N 1
ATOM 1647 C CA . PRO A 1 212 ? -20.028 -6.309 5.805 1.00 94.38 212 PRO A CA 1
ATOM 1648 C C . PRO A 1 212 ? -19.328 -6.778 4.520 1.00 94.38 212 PRO A C 1
ATOM 1650 O O . PRO A 1 212 ? -19.882 -7.594 3.794 1.00 94.38 212 PRO A O 1
ATOM 1653 N N . VAL A 1 213 ? -18.133 -6.253 4.219 1.00 94.19 213 VAL A N 1
ATOM 1654 C CA . VAL A 1 213 ? -17.394 -6.553 2.984 1.00 94.19 213 VAL A CA 1
ATOM 1655 C C . VAL A 1 213 ? -16.459 -7.746 3.162 1.00 94.19 213 VAL A C 1
ATOM 1657 O O . VAL A 1 213 ? -16.486 -8.669 2.357 1.00 94.19 213 VAL A O 1
ATOM 1660 N N . CYS A 1 214 ? -15.609 -7.726 4.192 1.00 94.25 214 CYS A N 1
ATOM 1661 C CA . CYS A 1 214 ? -14.567 -8.739 4.374 1.00 94.25 214 CYS A CA 1
ATOM 1662 C C . CYS A 1 214 ? -14.749 -9.625 5.613 1.00 94.25 214 CYS A C 1
ATOM 1664 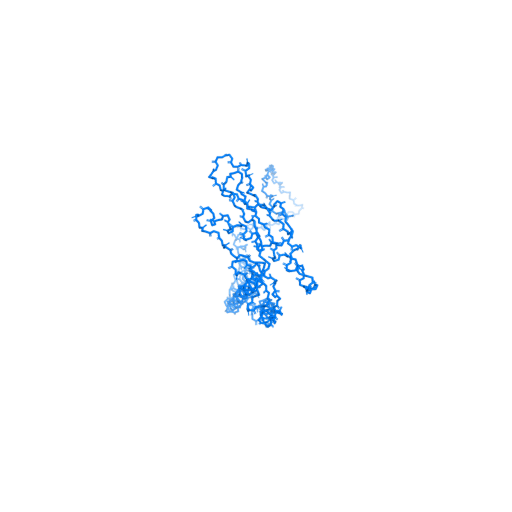O O . CYS A 1 214 ? -13.959 -10.547 5.786 1.00 94.25 214 CYS A O 1
ATOM 1666 N N . GLY A 1 215 ? -15.730 -9.352 6.482 1.00 93.75 215 GLY A N 1
ATOM 1667 C CA . GLY A 1 215 ? -15.936 -10.098 7.732 1.00 93.75 215 GLY A CA 1
ATOM 1668 C C . GLY A 1 215 ? -14.884 -9.853 8.823 1.00 93.75 215 GLY A C 1
ATOM 1669 O O . GLY A 1 215 ? -14.945 -10.464 9.892 1.00 93.75 215 GLY A O 1
ATOM 1670 N N . ASP A 1 216 ? -13.921 -8.964 8.570 1.00 95.19 216 ASP A N 1
ATOM 1671 C CA . ASP A 1 216 ? -13.033 -8.433 9.604 1.00 95.19 216 ASP A CA 1
ATOM 1672 C C . ASP A 1 216 ? -13.765 -7.390 10.467 1.00 95.19 216 ASP A C 1
ATOM 1674 O O . ASP A 1 216 ? -14.980 -7.251 10.352 1.00 95.19 216 ASP A O 1
ATOM 1678 N N . TRP A 1 217 ? -13.075 -6.648 11.325 1.00 96.50 217 TRP A N 1
ATOM 1679 C CA . TRP A 1 217 ? -13.705 -5.653 12.193 1.00 96.50 217 TRP A CA 1
ATOM 1680 C C . TRP A 1 217 ? -13.584 -4.222 11.659 1.00 96.50 217 TRP A C 1
ATOM 1682 O O . TRP A 1 217 ? -12.694 -3.881 10.870 1.00 96.50 217 TRP A O 1
ATOM 1692 N N . ARG A 1 218 ? -14.548 -3.395 12.058 1.00 97.50 218 ARG A N 1
ATOM 1693 C CA . ARG A 1 218 ? -14.555 -1.944 11.904 1.00 97.50 218 ARG A CA 1
ATOM 1694 C C . ARG A 1 218 ? -14.294 -1.304 13.255 1.00 97.50 218 ARG A C 1
ATOM 1696 O O . ARG A 1 218 ? -14.882 -1.746 14.240 1.00 97.50 218 ARG A O 1
ATOM 1703 N N . ASP A 1 219 ? -13.464 -0.270 13.240 1.00 95.75 219 ASP A N 1
ATOM 1704 C CA . ASP A 1 219 ? -13.155 0.534 14.417 1.00 95.75 219 ASP A CA 1
ATOM 1705 C C . ASP A 1 219 ? -14.361 1.372 14.870 1.00 95.75 219 ASP A C 1
ATOM 1707 O O . ASP A 1 219 ? -15.427 1.366 14.240 1.00 95.75 219 ASP A O 1
ATOM 1711 N N . TRP A 1 220 ? -14.162 2.132 15.950 1.00 95.19 220 TRP A N 1
ATOM 1712 C CA . TRP A 1 220 ? -15.149 3.058 16.510 1.00 95.19 220 TRP A CA 1
ATOM 1713 C C . TRP A 1 220 ? -15.752 4.019 15.469 1.00 95.19 220 TRP A C 1
ATOM 1715 O O . TRP A 1 220 ? -16.950 4.302 15.490 1.00 95.19 220 TRP A O 1
ATOM 1725 N N . LEU A 1 221 ? -14.945 4.483 14.512 1.00 95.56 221 LEU A N 1
ATOM 1726 C CA . LEU A 1 221 ? -15.365 5.419 13.467 1.00 95.56 221 LEU A CA 1
ATOM 1727 C C . LEU A 1 221 ? -15.944 4.711 12.229 1.00 95.56 221 LEU A C 1
ATOM 1729 O O . LEU A 1 221 ? -16.359 5.361 11.269 1.00 95.56 221 LEU A O 1
ATOM 1733 N N . GLY A 1 222 ? -16.011 3.379 12.239 1.00 95.50 222 GLY A N 1
ATOM 1734 C CA . GLY A 1 222 ? -16.561 2.567 11.161 1.00 95.50 222 GLY A CA 1
ATOM 1735 C C . GLY A 1 222 ? -15.564 2.204 10.056 1.00 95.50 222 GLY A C 1
ATOM 1736 O O . GLY A 1 222 ? -15.985 1.636 9.040 1.00 95.50 222 GLY A O 1
ATOM 1737 N N . HIS A 1 223 ? -14.269 2.475 10.224 1.00 95.75 223 HIS A N 1
ATOM 1738 C CA . HIS A 1 223 ? -13.238 2.118 9.252 1.00 95.75 223 HIS A CA 1
ATOM 1739 C C . HIS A 1 223 ? -12.788 0.671 9.432 1.00 95.75 223 HIS A C 1
ATOM 1741 O O . HIS A 1 223 ? -12.562 0.195 10.539 1.00 95.75 223 HIS A O 1
ATOM 1747 N N . CYS A 1 224 ? -12.616 -0.045 8.320 1.00 96.06 224 CYS A N 1
ATOM 1748 C CA . CYS A 1 224 ? -12.059 -1.395 8.328 1.00 96.06 224 CYS A CA 1
ATOM 1749 C C . CYS A 1 224 ? -10.624 -1.373 7.796 1.00 96.06 224 CYS A C 1
ATOM 1751 O O . CYS A 1 224 ? -10.415 -1.203 6.590 1.00 96.06 224 CYS A O 1
ATOM 1753 N N . ALA A 1 225 ? -9.648 -1.604 8.677 1.00 93.88 225 ALA A N 1
ATOM 1754 C CA . ALA A 1 225 ? -8.226 -1.609 8.332 1.00 93.88 225 ALA A CA 1
ATOM 1755 C C . ALA A 1 225 ? -7.886 -2.638 7.240 1.00 93.88 225 ALA A C 1
ATOM 1757 O O . ALA A 1 225 ? -7.152 -2.324 6.307 1.00 93.88 225 ALA A O 1
ATOM 1758 N N . ALA A 1 226 ? -8.482 -3.835 7.272 1.00 93.94 226 ALA A N 1
ATOM 1759 C CA . ALA A 1 226 ? -8.256 -4.848 6.239 1.00 93.94 226 ALA A CA 1
ATOM 1760 C C . ALA A 1 226 ? -8.787 -4.432 4.858 1.00 93.94 226 ALA A C 1
ATOM 1762 O O . ALA A 1 226 ? -8.132 -4.672 3.841 1.00 93.94 226 ALA A O 1
ATOM 1763 N N . CYS A 1 227 ? -9.954 -3.779 4.799 1.00 95.25 227 CYS A N 1
ATOM 1764 C CA . CYS A 1 227 ? -10.471 -3.234 3.542 1.00 95.25 227 CYS A CA 1
ATOM 1765 C C . CYS A 1 227 ? -9.601 -2.080 3.033 1.00 95.25 227 CYS A C 1
ATOM 1767 O O . CYS A 1 227 ? -9.303 -2.034 1.839 1.00 95.25 227 CYS A O 1
ATOM 1769 N N . ALA A 1 228 ? -9.169 -1.184 3.925 1.00 95.62 228 ALA A N 1
ATOM 1770 C CA . ALA A 1 228 ? -8.274 -0.082 3.586 1.00 95.62 228 ALA A CA 1
ATOM 1771 C C . ALA A 1 228 ? -6.929 -0.600 3.050 1.00 95.62 228 ALA A C 1
ATOM 1773 O O . ALA A 1 228 ? -6.498 -0.188 1.974 1.00 95.62 228 ALA A O 1
ATOM 1774 N N . GLN A 1 229 ? -6.325 -1.581 3.725 1.00 95.12 229 GLN A N 1
ATOM 1775 C CA . GLN A 1 229 ? -5.081 -2.220 3.301 1.00 95.12 229 GLN A CA 1
ATOM 1776 C C . GLN A 1 229 ? -5.228 -2.894 1.934 1.00 95.12 229 GLN A C 1
ATOM 1778 O O . GLN A 1 229 ? -4.375 -2.722 1.063 1.00 95.12 229 GLN A O 1
ATOM 1783 N N . ARG A 1 230 ? -6.330 -3.621 1.704 1.00 95.38 230 ARG A N 1
ATOM 1784 C CA . ARG A 1 230 ? -6.607 -4.257 0.407 1.00 95.38 230 ARG A CA 1
ATOM 1785 C C . ARG A 1 230 ? -6.786 -3.221 -0.706 1.00 95.38 230 ARG A C 1
ATOM 1787 O O . ARG A 1 230 ? -6.298 -3.426 -1.816 1.00 95.38 230 ARG A O 1
ATOM 1794 N N . ALA A 1 231 ? -7.472 -2.114 -0.427 1.00 96.00 231 ALA A N 1
ATOM 1795 C CA . ALA A 1 231 ? -7.653 -1.024 -1.383 1.00 96.00 231 ALA A CA 1
ATOM 1796 C C . ALA A 1 231 ? -6.320 -0.340 -1.724 1.00 96.00 231 ALA A C 1
ATOM 1798 O O . ALA A 1 231 ? -6.027 -0.138 -2.903 1.00 96.00 231 ALA A O 1
ATOM 1799 N N . TRP A 1 232 ? -5.493 -0.060 -0.713 1.00 97.44 232 TRP A N 1
ATOM 1800 C CA . TRP A 1 232 ? -4.151 0.493 -0.883 1.00 97.44 232 TRP A CA 1
ATOM 1801 C C . TRP A 1 232 ? -3.249 -0.439 -1.698 1.00 97.44 232 TRP A C 1
ATOM 1803 O O . TRP A 1 232 ? -2.644 -0.015 -2.681 1.00 97.44 232 TRP A O 1
ATOM 1813 N N . GLN A 1 233 ? -3.225 -1.733 -1.368 1.00 97.50 233 GLN A N 1
ATOM 1814 C CA . GLN A 1 233 ? -2.436 -2.724 -2.100 1.00 97.50 233 GLN A CA 1
ATOM 1815 C C . GLN A 1 233 ? -2.864 -2.807 -3.571 1.00 97.50 233 GLN A C 1
ATOM 1817 O O . GLN A 1 233 ? -2.018 -2.802 -4.464 1.00 97.50 233 GLN A O 1
ATOM 1822 N N . ARG A 1 234 ? -4.175 -2.805 -3.842 1.00 97.75 234 ARG A N 1
ATOM 1823 C CA . ARG A 1 234 ? -4.713 -2.764 -5.208 1.00 97.75 234 ARG A CA 1
ATOM 1824 C C . ARG A 1 234 ? -4.274 -1.505 -5.954 1.00 97.75 234 ARG A C 1
ATOM 1826 O O . ARG A 1 234 ? -3.920 -1.588 -7.127 1.00 97.75 234 ARG A O 1
ATOM 1833 N N . GLN A 1 235 ? -4.323 -0.345 -5.303 1.00 98.06 235 GLN A N 1
ATOM 1834 C CA . GLN A 1 235 ? -3.896 0.912 -5.911 1.00 98.06 235 GLN A CA 1
ATOM 1835 C C . GLN A 1 235 ? -2.405 0.884 -6.255 1.00 98.06 235 GLN A C 1
ATOM 1837 O O . GLN A 1 235 ? -2.051 1.240 -7.376 1.00 98.06 235 GLN A O 1
ATOM 1842 N N . ASN A 1 236 ? -1.557 0.405 -5.345 1.00 98.31 236 ASN A N 1
ATOM 1843 C CA . ASN A 1 236 ? -0.120 0.291 -5.583 1.00 98.31 236 ASN A CA 1
ATOM 1844 C C . ASN A 1 236 ? 0.199 -0.641 -6.749 1.00 98.31 236 ASN A C 1
ATOM 1846 O O . ASN A 1 236 ? 0.970 -0.271 -7.627 1.00 98.31 236 ASN A O 1
ATOM 1850 N N . LEU A 1 237 ? -0.428 -1.821 -6.791 1.00 98.31 237 LEU A N 1
ATOM 1851 C CA . LEU A 1 237 ? -0.252 -2.766 -7.894 1.00 98.31 237 LEU A CA 1
ATOM 1852 C C . LEU A 1 237 ? -0.671 -2.146 -9.233 1.00 98.31 237 LEU A C 1
ATOM 1854 O O . LEU A 1 237 ? 0.047 -2.269 -10.217 1.00 98.31 237 LEU A O 1
ATOM 1858 N N . ARG A 1 238 ? -1.788 -1.408 -9.271 1.00 98.25 238 ARG A N 1
ATOM 1859 C CA . ARG A 1 238 ? -2.234 -0.699 -10.485 1.00 98.25 238 ARG A CA 1
ATOM 1860 C C . ARG A 1 238 ? -1.281 0.418 -10.902 1.00 98.25 238 ARG A C 1
ATOM 1862 O O . ARG A 1 238 ? -1.019 0.577 -12.087 1.00 98.25 238 ARG A O 1
ATOM 1869 N N . GLN A 1 239 ? -0.778 1.200 -9.951 1.00 98.44 239 GLN A N 1
ATOM 1870 C CA . GLN A 1 239 ? 0.192 2.256 -10.241 1.00 98.44 239 GLN A CA 1
ATOM 1871 C C . GLN A 1 239 ? 1.502 1.679 -10.778 1.00 98.44 239 GLN A C 1
ATOM 1873 O O . GLN A 1 239 ? 2.062 2.217 -11.731 1.00 98.44 239 GLN A O 1
ATOM 1878 N N . GLU A 1 240 ? 1.956 0.568 -10.205 1.00 98.56 240 GLU A N 1
ATOM 1879 C CA . GLU A 1 240 ? 3.149 -0.127 -10.668 1.00 98.56 240 GLU A CA 1
ATOM 1880 C C . GLU A 1 240 ? 2.942 -0.747 -12.054 1.00 98.56 240 GLU A C 1
ATOM 1882 O O . GLU A 1 240 ? 3.806 -0.595 -12.915 1.00 98.56 240 GLU A O 1
ATOM 1887 N N . ALA A 1 241 ? 1.779 -1.354 -12.319 1.00 98.56 241 ALA A N 1
ATOM 1888 C CA . ALA A 1 241 ? 1.429 -1.846 -13.650 1.00 98.56 241 ALA A CA 1
ATOM 1889 C C . ALA A 1 241 ? 1.491 -0.725 -14.698 1.00 98.56 241 ALA A C 1
ATOM 1891 O O . ALA A 1 241 ? 2.211 -0.856 -15.681 1.00 98.56 241 ALA A O 1
ATOM 1892 N N . LEU A 1 242 ? 0.846 0.419 -14.440 1.00 98.56 242 LEU A N 1
ATOM 1893 C CA . LEU A 1 242 ? 0.887 1.580 -15.341 1.00 98.56 242 LEU A CA 1
ATOM 1894 C C . LEU A 1 242 ? 2.318 2.084 -15.581 1.00 98.56 242 LEU A C 1
ATOM 1896 O O . LEU A 1 242 ? 2.677 2.466 -16.696 1.00 98.56 242 LEU A O 1
ATOM 1900 N N . ARG A 1 243 ? 3.156 2.093 -14.536 1.00 98.69 243 ARG A N 1
ATOM 1901 C CA . ARG A 1 243 ? 4.566 2.484 -14.648 1.00 98.69 243 ARG A CA 1
ATOM 1902 C C . ARG A 1 243 ? 5.339 1.525 -15.558 1.00 98.69 243 ARG A C 1
ATOM 1904 O O . ARG A 1 243 ? 6.108 1.986 -16.400 1.00 98.69 243 ARG A O 1
ATOM 1911 N N . LEU A 1 244 ? 5.152 0.217 -15.384 1.00 98.56 244 LEU A N 1
ATOM 1912 C CA . LEU A 1 244 ? 5.829 -0.821 -16.166 1.00 98.56 244 LEU A CA 1
ATOM 1913 C C . LEU A 1 244 ? 5.319 -0.898 -17.610 1.00 98.56 244 LEU A C 1
ATOM 1915 O O . LEU A 1 244 ? 6.117 -1.114 -18.518 1.00 98.56 244 LEU A O 1
ATOM 1919 N N . GLU A 1 245 ? 4.020 -0.696 -17.835 1.00 98.56 245 GLU A N 1
ATOM 1920 C CA . GLU A 1 245 ? 3.429 -0.584 -19.173 1.00 98.56 245 GLU A CA 1
ATOM 1921 C C . GLU A 1 245 ? 4.069 0.562 -19.945 1.00 98.56 245 GLU A C 1
ATOM 1923 O O . GLU A 1 245 ? 4.548 0.352 -21.058 1.00 98.56 245 GLU A O 1
ATOM 1928 N N . LYS A 1 246 ? 4.178 1.734 -19.313 1.00 98.56 246 LYS A N 1
ATOM 1929 C CA . LYS A 1 246 ? 4.862 2.879 -19.906 1.00 98.56 246 LYS A CA 1
ATOM 1930 C C . LYS A 1 246 ? 6.335 2.588 -20.198 1.00 98.56 246 LYS A C 1
ATOM 1932 O O . LYS A 1 246 ? 6.799 2.872 -21.292 1.00 98.56 246 LYS A O 1
ATOM 1937 N N . GLU A 1 247 ? 7.068 1.982 -19.259 1.00 98.62 247 GLU A N 1
ATOM 1938 C CA . GLU A 1 247 ? 8.474 1.595 -19.480 1.00 98.62 247 GLU A CA 1
ATOM 1939 C C . GLU A 1 247 ? 8.611 0.627 -20.670 1.00 98.62 247 GLU A C 1
ATOM 1941 O O . GLU A 1 247 ? 9.546 0.734 -21.464 1.00 98.62 247 GLU A O 1
ATOM 1946 N N . ARG A 1 248 ? 7.661 -0.303 -20.828 1.00 98.56 248 ARG A N 1
ATOM 1947 C CA . ARG A 1 248 ? 7.622 -1.245 -21.952 1.00 98.56 248 ARG A CA 1
ATOM 1948 C C . ARG A 1 248 ? 7.338 -0.537 -23.278 1.00 98.56 248 ARG A C 1
ATOM 1950 O O . ARG A 1 248 ? 7.995 -0.846 -24.268 1.00 98.56 248 ARG A O 1
ATOM 1957 N N . GLU A 1 249 ? 6.376 0.383 -23.300 1.00 98.50 249 GLU A N 1
ATOM 1958 C CA . GLU A 1 249 ? 6.045 1.195 -24.477 1.00 98.50 249 GLU A CA 1
ATOM 1959 C C . GLU A 1 249 ? 7.218 2.086 -24.895 1.00 98.50 249 GLU A C 1
ATOM 1961 O O . GLU A 1 249 ? 7.596 2.072 -26.065 1.00 98.50 249 GLU A O 1
ATOM 1966 N N . ASP A 1 250 ? 7.854 2.772 -23.942 1.00 98.50 250 ASP A N 1
ATOM 1967 C CA . ASP A 1 250 ? 9.024 3.622 -24.183 1.00 98.50 250 ASP A CA 1
ATOM 1968 C C . ASP A 1 250 ? 10.182 2.805 -24.794 1.00 98.50 250 ASP A C 1
ATOM 1970 O O . ASP A 1 250 ? 10.835 3.246 -25.742 1.00 98.50 250 ASP A O 1
ATOM 1974 N N . LEU A 1 251 ? 10.423 1.582 -24.299 1.00 98.06 251 LEU A N 1
ATOM 1975 C CA . LEU A 1 251 ? 11.439 0.681 -24.857 1.00 98.06 251 LEU A CA 1
ATOM 1976 C C . LEU A 1 251 ? 11.113 0.225 -26.277 1.00 98.06 251 LEU A C 1
ATOM 1978 O O . LEU A 1 251 ? 12.020 0.117 -27.105 1.00 98.06 251 LEU A O 1
ATOM 1982 N N . GLU A 1 252 ? 9.846 -0.064 -26.559 1.00 98.06 252 GLU A N 1
ATOM 1983 C CA . GLU A 1 252 ? 9.410 -0.467 -27.891 1.00 98.06 252 GLU A CA 1
ATOM 1984 C C . GLU A 1 252 ? 9.496 0.702 -28.881 1.00 98.06 252 GLU A C 1
ATOM 1986 O O . GLU A 1 252 ? 9.977 0.527 -30.004 1.00 98.06 252 GLU A O 1
ATOM 1991 N N . GLU A 1 253 ? 9.135 1.914 -28.454 1.00 98.31 253 GLU A N 1
ATOM 1992 C CA . GLU A 1 253 ? 9.305 3.133 -29.244 1.00 98.31 253 GLU A CA 1
ATOM 1993 C C . GLU A 1 253 ? 10.790 3.394 -29.538 1.00 98.31 253 GLU A C 1
ATOM 1995 O O . GLU A 1 253 ? 11.165 3.654 -30.685 1.00 98.31 253 GLU A O 1
ATOM 2000 N N . ASP A 1 254 ? 11.660 3.271 -28.534 1.00 97.94 254 ASP A N 1
ATOM 2001 C CA . ASP A 1 254 ? 13.105 3.415 -28.711 1.00 97.94 254 ASP A CA 1
ATOM 2002 C C . ASP A 1 254 ? 13.674 2.361 -29.664 1.00 97.94 254 ASP A C 1
ATOM 2004 O O . ASP A 1 254 ? 14.456 2.695 -30.561 1.00 97.94 254 ASP A O 1
ATOM 2008 N N . ARG A 1 255 ? 13.255 1.097 -29.532 1.00 97.69 255 ARG A N 1
ATOM 2009 C CA . ARG A 1 255 ? 13.621 0.033 -30.474 1.00 97.69 255 ARG A CA 1
ATOM 2010 C C . ARG A 1 255 ? 13.183 0.387 -31.896 1.00 97.69 255 ARG A C 1
ATOM 2012 O O . ARG A 1 255 ? 13.990 0.265 -32.822 1.00 97.69 255 ARG A O 1
ATOM 2019 N N . SER A 1 256 ? 11.946 0.859 -32.080 1.00 97.50 256 SER A N 1
ATOM 2020 C CA . SER A 1 256 ? 11.430 1.274 -33.392 1.00 97.50 256 SER A CA 1
ATOM 2021 C C . SER A 1 256 ? 12.260 2.413 -33.980 1.00 97.50 256 SER A C 1
ATOM 2023 O O . SER A 1 256 ? 12.733 2.305 -35.113 1.00 97.50 256 SER A O 1
ATOM 2025 N N . LYS A 1 257 ? 12.558 3.452 -33.187 1.00 97.69 257 LYS A N 1
ATOM 2026 C CA . LYS A 1 257 ? 13.407 4.583 -33.602 1.00 97.69 257 LYS A CA 1
ATOM 2027 C C . LYS A 1 257 ? 14.772 4.120 -34.105 1.00 97.69 257 LYS A C 1
ATOM 2029 O O . LYS A 1 257 ? 15.251 4.622 -35.123 1.00 97.69 257 LYS A O 1
ATOM 2034 N N . TRP A 1 258 ? 15.419 3.180 -33.415 1.00 97.44 258 TRP A N 1
ATOM 2035 C CA . TRP A 1 258 ? 16.703 2.628 -33.859 1.00 97.44 258 TRP A CA 1
ATOM 2036 C C . TRP A 1 258 ? 16.559 1.773 -35.123 1.00 97.44 258 TRP A C 1
ATOM 2038 O O . TRP A 1 258 ? 17.330 1.948 -36.067 1.00 97.44 258 TRP A O 1
ATOM 2048 N N . SER A 1 259 ? 15.537 0.920 -35.190 1.00 96.62 259 SER A N 1
ATOM 2049 C CA . SER A 1 259 ? 15.238 0.071 -36.352 1.00 96.62 259 SER A CA 1
ATOM 2050 C C . SER A 1 259 ? 14.967 0.874 -37.635 1.00 96.62 259 SER A C 1
ATOM 2052 O O . SER A 1 259 ? 15.415 0.500 -38.728 1.00 96.62 259 SER A O 1
ATOM 2054 N N . GLU A 1 260 ? 14.253 1.994 -37.526 1.00 96.94 260 GLU A N 1
ATOM 2055 C CA . GLU A 1 260 ? 13.940 2.896 -38.641 1.00 96.94 260 GLU A CA 1
ATOM 2056 C C . GLU A 1 260 ? 15.182 3.637 -39.152 1.00 96.94 260 GLU A C 1
ATOM 2058 O O . GLU A 1 260 ? 15.326 3.880 -40.353 1.00 96.94 260 GLU A O 1
ATOM 2063 N N . ARG A 1 261 ? 16.127 3.948 -38.256 1.00 95.81 261 ARG A N 1
ATOM 2064 C CA . ARG A 1 261 ? 17.359 4.682 -38.582 1.00 95.81 261 ARG A CA 1
ATOM 2065 C C . ARG A 1 261 ? 18.403 3.858 -39.328 1.00 95.81 261 ARG A C 1
ATOM 2067 O O . ARG A 1 261 ? 19.356 4.454 -39.829 1.00 95.81 261 ARG A O 1
ATOM 2074 N N . LEU A 1 262 ? 18.236 2.540 -39.459 1.00 96.44 262 LEU A N 1
ATOM 2075 C CA . LEU A 1 262 ? 19.251 1.640 -40.020 1.00 96.44 262 LEU A CA 1
ATOM 2076 C C . LEU A 1 262 ? 19.815 2.110 -41.368 1.00 96.44 262 LEU A C 1
ATOM 2078 O O . LEU A 1 262 ? 21.029 2.181 -41.547 1.00 96.44 262 LEU A O 1
ATOM 2082 N N . THR A 1 263 ? 18.950 2.482 -42.312 1.00 96.69 263 THR A N 1
ATOM 2083 C CA . THR A 1 263 ? 19.392 2.936 -43.640 1.00 96.69 263 THR A CA 1
ATOM 2084 C C . THR A 1 263 ? 20.226 4.217 -43.556 1.00 96.69 263 THR A C 1
ATOM 2086 O O . THR A 1 263 ? 21.234 4.354 -44.248 1.00 96.69 263 THR A O 1
ATOM 2089 N N . VAL A 1 264 ? 19.832 5.150 -42.684 1.00 96.50 264 VAL A N 1
ATOM 2090 C CA . VAL A 1 264 ? 20.553 6.413 -42.471 1.00 96.50 264 VAL A CA 1
ATOM 2091 C C . VAL A 1 264 ? 21.893 6.159 -41.780 1.00 96.50 264 VAL A C 1
ATOM 2093 O O . VAL A 1 264 ? 22.894 6.749 -42.180 1.00 96.50 264 VAL A O 1
ATOM 2096 N N . ALA A 1 265 ? 21.926 5.272 -40.784 1.00 96.50 265 ALA A N 1
ATOM 2097 C CA . ALA A 1 265 ? 23.143 4.893 -40.072 1.00 96.50 265 ALA A CA 1
ATOM 2098 C C . ALA A 1 265 ? 24.165 4.236 -41.014 1.00 96.50 265 ALA A C 1
ATOM 2100 O O . ALA A 1 265 ? 25.312 4.672 -41.055 1.00 96.50 265 ALA A O 1
ATOM 2101 N N . ARG A 1 266 ? 23.728 3.288 -41.860 1.00 97.50 266 ARG A N 1
ATOM 2102 C CA . ARG A 1 266 ? 24.576 2.649 -42.886 1.00 97.50 266 ARG A CA 1
ATOM 2103 C C . ARG A 1 266 ? 25.210 3.660 -43.829 1.00 97.50 266 ARG A C 1
ATOM 2105 O O . ARG A 1 266 ? 26.412 3.611 -44.0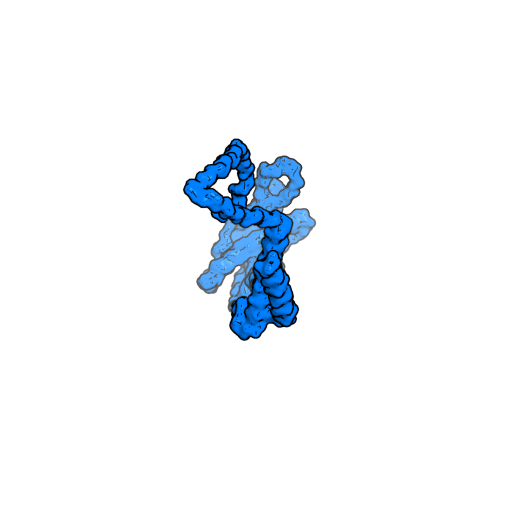60 1.00 97.50 266 ARG A O 1
ATOM 2112 N N . LYS A 1 267 ? 24.407 4.594 -44.349 1.00 97.50 267 LYS A N 1
ATOM 2113 C CA . LYS A 1 267 ? 24.909 5.641 -45.243 1.00 97.50 267 LYS A CA 1
ATOM 2114 C C . LYS A 1 267 ? 25.937 6.531 -44.540 1.00 97.50 267 LYS A C 1
ATOM 2116 O O . LYS A 1 267 ? 27.018 6.740 -45.069 1.00 97.50 267 LYS A O 1
ATOM 2121 N N . ARG A 1 268 ? 25.615 7.029 -43.342 1.00 96.56 268 ARG A N 1
ATOM 2122 C CA . ARG A 1 268 ? 26.516 7.904 -42.573 1.00 96.56 268 ARG A CA 1
ATOM 2123 C C . ARG A 1 268 ? 27.843 7.230 -42.247 1.00 96.56 268 ARG A C 1
ATOM 2125 O O . ARG A 1 268 ? 28.870 7.896 -42.290 1.00 96.56 268 ARG A O 1
ATOM 2132 N N . TYR A 1 269 ? 27.807 5.946 -41.901 1.00 97.56 269 TYR A N 1
ATOM 2133 C CA . TYR A 1 269 ? 29.008 5.167 -41.638 1.00 97.56 269 TYR A CA 1
ATOM 2134 C C . TYR A 1 269 ? 29.893 5.086 -42.889 1.00 97.56 269 TYR A C 1
ATOM 2136 O O . TYR A 1 269 ? 31.042 5.515 -42.836 1.00 97.56 269 TYR A O 1
ATOM 2144 N N . ALA A 1 270 ? 29.319 4.683 -44.028 1.00 97.44 270 ALA A N 1
ATOM 2145 C CA . ALA A 1 270 ? 30.035 4.600 -45.301 1.00 97.44 270 ALA A CA 1
ATOM 2146 C C . ALA A 1 270 ? 30.610 5.955 -45.764 1.00 97.44 270 ALA A C 1
ATOM 2148 O O . ALA A 1 270 ? 31.749 6.016 -46.221 1.00 97.44 270 ALA A O 1
ATOM 2149 N N . ASP A 1 271 ? 29.852 7.048 -45.612 1.00 97.19 271 ASP A N 1
ATOM 2150 C CA . ASP A 1 271 ? 30.316 8.399 -45.956 1.00 97.19 271 ASP A CA 1
ATOM 2151 C C . ASP A 1 271 ? 31.545 8.799 -45.102 1.00 97.19 271 ASP A C 1
ATOM 2153 O O . ASP A 1 271 ? 32.510 9.360 -45.616 1.00 97.19 271 ASP A O 1
ATOM 2157 N N . ILE A 1 272 ? 31.552 8.475 -43.800 1.00 95.62 272 ILE A N 1
ATOM 2158 C CA . ILE A 1 272 ? 32.677 8.784 -42.897 1.00 95.62 272 ILE A CA 1
ATOM 2159 C C . ILE A 1 272 ? 33.885 7.873 -43.155 1.00 95.62 272 ILE A C 1
ATOM 2161 O O . ILE A 1 272 ? 35.021 8.335 -43.042 1.00 95.62 272 ILE A O 1
ATOM 2165 N N . GLU A 1 273 ? 33.669 6.601 -43.497 1.00 96.62 273 GLU A N 1
ATOM 2166 C CA . GLU A 1 273 ? 34.753 5.712 -43.934 1.00 96.62 273 GLU A CA 1
ATOM 2167 C C . GLU A 1 273 ? 35.436 6.249 -45.197 1.00 96.62 273 GLU A C 1
ATOM 2169 O O . GLU A 1 273 ? 36.666 6.263 -45.268 1.00 96.62 273 GLU A O 1
ATOM 2174 N N . ALA A 1 274 ? 34.661 6.765 -46.157 1.00 95.62 274 ALA A N 1
ATOM 2175 C CA . ALA A 1 274 ? 35.205 7.401 -47.354 1.00 95.62 274 ALA A CA 1
ATOM 2176 C C . ALA A 1 274 ? 36.012 8.673 -47.022 1.00 95.62 274 ALA A C 1
ATOM 2178 O O . ALA A 1 274 ? 37.117 8.843 -47.541 1.00 95.62 274 ALA A O 1
ATOM 2179 N N . ASP A 1 275 ? 35.507 9.529 -46.124 1.00 93.56 275 ASP A N 1
ATOM 2180 C 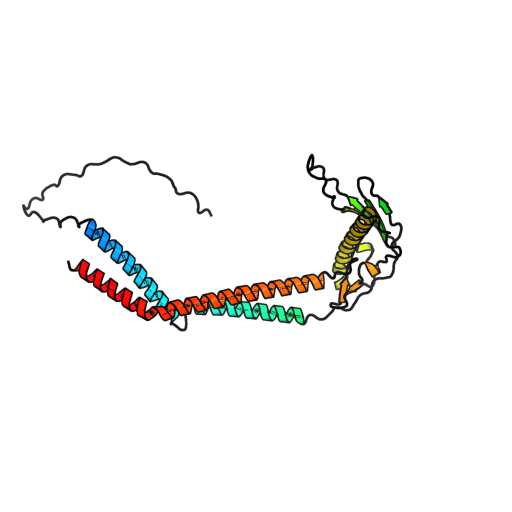CA . ASP A 1 275 ? 36.222 10.726 -45.654 1.00 93.56 275 ASP A CA 1
ATOM 2181 C C . ASP A 1 275 ? 37.546 10.374 -44.949 1.00 93.56 275 ASP A C 1
ATOM 2183 O O . ASP A 1 275 ? 38.556 11.051 -45.146 1.00 93.56 275 ASP A O 1
ATOM 2187 N N . LEU A 1 276 ? 37.554 9.325 -44.117 1.00 92.12 276 LEU A N 1
ATOM 2188 C CA . LEU A 1 276 ? 38.763 8.848 -43.437 1.00 92.12 276 LEU A CA 1
ATOM 2189 C C . LEU A 1 276 ? 39.790 8.304 -44.430 1.00 92.12 276 LEU A C 1
ATOM 2191 O O . LEU A 1 276 ? 40.954 8.692 -44.359 1.00 92.12 276 LEU A O 1
ATOM 2195 N N . ALA A 1 277 ? 39.357 7.462 -45.371 1.00 91.62 277 ALA A N 1
ATOM 2196 C CA . ALA A 1 277 ? 40.237 6.901 -46.389 1.00 91.62 277 ALA A CA 1
ATOM 2197 C C . ALA A 1 277 ? 40.885 8.000 -47.245 1.00 91.62 277 ALA A C 1
ATOM 2199 O O . ALA A 1 277 ? 42.084 7.938 -47.505 1.00 91.62 277 ALA A O 1
ATOM 2200 N N . ALA A 1 278 ? 40.125 9.034 -47.623 1.00 90.69 278 ALA A N 1
ATOM 2201 C CA . ALA A 1 278 ? 40.646 10.165 -48.389 1.00 90.69 278 ALA A CA 1
ATOM 2202 C C . ALA A 1 278 ? 41.766 10.909 -47.639 1.00 90.69 278 ALA A C 1
ATOM 2204 O O . ALA A 1 278 ? 42.817 11.169 -48.220 1.00 90.69 278 ALA A O 1
ATOM 2205 N N . VAL A 1 279 ? 41.576 11.187 -46.343 1.00 85.69 279 VAL A N 1
ATOM 2206 C CA . VAL A 1 279 ? 42.568 11.892 -45.506 1.00 85.69 279 VAL A CA 1
ATOM 2207 C C . VAL A 1 279 ? 43.808 11.035 -45.215 1.00 85.69 279 VAL A C 1
ATOM 2209 O O . VAL A 1 279 ? 44.882 11.583 -45.000 1.00 85.69 279 VAL A O 1
ATOM 2212 N N . GLU A 1 280 ? 43.694 9.704 -45.201 1.00 77.56 280 GLU A N 1
ATOM 2213 C CA . GLU A 1 280 ? 44.843 8.805 -45.000 1.00 77.56 280 GLU A CA 1
ATOM 2214 C C . GLU A 1 280 ? 45.686 8.590 -46.270 1.00 77.56 280 GLU A C 1
ATOM 2216 O O . GLU A 1 280 ? 46.851 8.196 -46.170 1.00 77.56 280 GLU A O 1
ATOM 2221 N N . THR A 1 281 ? 45.116 8.839 -47.454 1.00 74.94 281 THR A N 1
ATOM 2222 C CA . THR A 1 281 ? 45.820 8.749 -48.746 1.00 74.94 281 THR A CA 1
ATOM 2223 C C . THR A 1 281 ? 46.492 10.049 -49.205 1.00 74.94 281 THR A C 1
ATOM 2225 O O . THR A 1 281 ? 47.289 9.998 -50.145 1.00 74.94 281 THR A O 1
ATOM 2228 N N . GLU A 1 282 ? 46.182 11.183 -48.566 1.00 58.41 282 GLU A N 1
ATOM 2229 C CA . GLU A 1 282 ? 46.815 12.503 -48.773 1.00 58.41 282 GLU A CA 1
ATOM 2230 C C . GLU A 1 282 ? 48.105 12.674 -47.948 1.00 58.41 282 GLU A C 1
ATOM 2232 O O . GLU A 1 282 ? 49.073 13.255 -48.498 1.00 58.41 282 GLU A O 1
#